Protein AF-A0A941VSZ4-F1 (afdb_monomer_lite)

Foldseek 3Di:
DDKDKQAFQQQPSQLVLCVVVPDDDPRSNVVSNPFAGIKIKFFQQDPVLVVLCVVVQVVLPWDWDDDDRIIIIGDDLVSLCCQLPDPPGDPSCVVVSVNSVLQRAPDAAQWAFWLVGTHGLPLAAEEDDPDDDPPHHYDDPRRADEDEDAQVRLLVSLLVCVVNRGAYEYEDLDQVVCVVRVVSNVVSSVVSPDDLSSYEYESNPPPDPPHDQLLVVSSSNHQYEYEDADLVVLLSNVVSPHRYYYYPCVVSNRVSRVVSVVVPD

Sequence (265 aa):
MIVTPLPGRATGAVRRALQSHGLEGTSAGISAAALEPWAYHVTEVPADVVEALLRVAPKFGLDLLTGDGWAILSGTRSRLSAMARSWSLPTELAELVVRIGDGLPADPPEFWRVRSGPVSLSAGPVLITGIPVRGARRLASEDFQECSGPADVVGEAAGQAHRRGDGLLVAFPDARSALEQLGSCLTAANLAGLDPEQIAVDPGWGRHDGDPDPGRFRAFGRPTVCTVEDPVLAAIAWDRGVRIFRTTNPEAMLRTLTTADSFGA

pLDDT: mean 84.2, std 10.41, range [44.56, 97.25]

Radius of gyration: 20.22 Å; chains: 1; bounding box: 45×49×51 Å

Structure (mmCIF, N/CA/C/O backbone):
data_AF-A0A941VSZ4-F1
#
_entry.id   AF-A0A941VSZ4-F1
#
loop_
_atom_site.group_PDB
_atom_site.id
_atom_site.type_symbol
_atom_site.label_atom_id
_atom_site.label_alt_id
_atom_site.label_comp_id
_atom_site.label_asym_id
_atom_site.label_entity_id
_atom_site.label_seq_id
_atom_site.pdbx_PDB_ins_code
_atom_site.Cartn_x
_atom_site.Cartn_y
_atom_site.Cartn_z
_atom_site.occupancy
_atom_site.B_iso_or_equiv
_atom_site.auth_seq_id
_atom_site.auth_comp_id
_atom_site.auth_asym_id
_atom_site.auth_atom_id
_atom_site.pdbx_PDB_model_num
ATOM 1 N N . MET A 1 1 ? -19.782 2.873 14.897 1.00 89.25 1 MET A N 1
ATOM 2 C CA . MET A 1 1 ? -18.318 3.083 14.941 1.00 89.25 1 MET A CA 1
ATOM 3 C C . MET A 1 1 ? -17.719 2.784 13.581 1.00 89.25 1 MET A C 1
ATOM 5 O O . MET A 1 1 ? -17.982 1.727 13.019 1.00 89.25 1 MET A O 1
ATOM 9 N N . ILE A 1 2 ? -16.928 3.705 13.041 1.00 84.94 2 ILE A N 1
ATOM 10 C CA . ILE A 1 2 ? -16.270 3.582 11.733 1.00 84.94 2 ILE A CA 1
ATOM 11 C C . ILE A 1 2 ? -14.779 3.820 11.954 1.00 84.94 2 ILE A C 1
ATOM 13 O O . ILE A 1 2 ? -14.418 4.809 12.579 1.00 84.94 2 ILE A O 1
ATOM 17 N N . VAL A 1 3 ? -13.921 2.921 11.464 1.00 85.19 3 VAL A N 1
ATOM 18 C CA . VAL A 1 3 ? -12.457 3.030 11.572 1.00 85.19 3 VAL A CA 1
ATOM 19 C C . VAL A 1 3 ? -11.903 3.339 10.191 1.00 85.19 3 VAL A C 1
ATOM 21 O O . VAL A 1 3 ? -12.068 2.551 9.264 1.00 85.19 3 VAL A O 1
ATOM 24 N N . THR A 1 4 ? -11.243 4.483 10.064 1.00 80.06 4 THR A N 1
ATOM 25 C CA . THR A 1 4 ? -10.628 4.940 8.820 1.00 80.06 4 THR A CA 1
ATOM 26 C C . THR A 1 4 ? -9.114 5.014 9.015 1.00 80.06 4 THR A C 1
ATOM 28 O O . THR A 1 4 ? -8.652 5.824 9.826 1.00 80.06 4 THR A O 1
ATOM 31 N N . PRO A 1 5 ? -8.311 4.197 8.310 1.00 78.06 5 PRO A N 1
ATOM 32 C CA . PRO A 1 5 ? -6.862 4.350 8.337 1.00 78.06 5 PRO A CA 1
ATOM 33 C C . PRO A 1 5 ? -6.475 5.717 7.763 1.00 78.06 5 PRO A C 1
ATOM 35 O O . PRO A 1 5 ? -7.037 6.169 6.765 1.00 78.06 5 PRO A O 1
ATOM 38 N N . LEU A 1 6 ? -5.496 6.376 8.379 1.00 74.06 6 LEU A N 1
ATOM 39 C CA . LEU A 1 6 ? -4.924 7.636 7.910 1.00 74.06 6 LEU A CA 1
ATOM 40 C C . LEU A 1 6 ? -3.569 7.338 7.236 1.00 74.06 6 LEU A C 1
ATOM 42 O O . LEU A 1 6 ? -2.552 7.253 7.924 1.00 74.06 6 LEU A O 1
ATOM 46 N N . PRO A 1 7 ? -3.528 7.118 5.906 1.00 53.97 7 PRO A N 1
ATOM 47 C CA . PRO A 1 7 ? -2.326 6.636 5.227 1.00 53.97 7 PRO A CA 1
ATOM 48 C C . PRO A 1 7 ? -1.257 7.721 5.031 1.00 53.97 7 PRO A C 1
ATOM 50 O O . PRO A 1 7 ? -1.577 8.796 4.519 1.00 53.97 7 PRO A O 1
ATOM 53 N N . GLY A 1 8 ? 0.008 7.357 5.300 1.00 51.12 8 GLY A N 1
ATOM 54 C CA . GLY A 1 8 ? 1.231 8.073 4.895 1.00 51.12 8 GLY A CA 1
ATOM 55 C C . GLY A 1 8 ? 1.511 9.351 5.698 1.00 51.12 8 GLY A C 1
ATOM 56 O O . GLY A 1 8 ? 0.600 10.147 5.890 1.00 51.12 8 GLY A O 1
ATOM 57 N N . ARG A 1 9 ? 2.766 9.526 6.170 1.00 49.81 9 ARG A N 1
ATOM 58 C CA . ARG A 1 9 ? 3.273 10.607 7.063 1.00 49.81 9 ARG A CA 1
ATOM 59 C C . ARG A 1 9 ? 2.156 11.432 7.729 1.00 49.81 9 ARG A C 1
ATOM 61 O O . ARG A 1 9 ? 1.664 12.408 7.158 1.00 49.81 9 ARG A O 1
ATOM 68 N N . ALA A 1 10 ? 1.820 11.012 8.951 1.00 52.53 10 ALA A N 1
ATOM 69 C CA . ALA A 1 10 ? 0.716 11.425 9.817 1.00 52.53 10 ALA A CA 1
ATOM 70 C C . ALA A 1 10 ? 0.243 12.886 9.703 1.00 52.53 10 ALA A C 1
ATOM 72 O O . ALA A 1 10 ? -0.957 13.143 9.762 1.00 52.53 10 ALA A O 1
ATOM 73 N N . THR A 1 11 ? 1.124 13.853 9.457 1.00 60.66 11 THR A N 1
ATOM 74 C CA . THR A 1 11 ? 0.807 15.280 9.572 1.00 60.66 11 THR A CA 1
ATOM 75 C C . THR A 1 11 ? -0.355 15.749 8.686 1.00 60.66 11 THR A C 1
ATOM 77 O O . THR A 1 11 ? -1.195 16.522 9.135 1.00 60.66 11 THR A O 1
ATOM 80 N N . GLY A 1 12 ? -0.461 15.296 7.431 1.00 65.62 12 GLY A N 1
ATOM 81 C CA . GLY A 1 12 ? -1.479 15.810 6.497 1.00 65.62 12 GLY A CA 1
ATOM 82 C C . GLY A 1 12 ? -2.873 15.193 6.667 1.00 65.62 12 GLY A C 1
ATOM 83 O O . GLY A 1 12 ? -3.888 15.889 6.572 1.00 65.62 12 GLY A O 1
ATOM 84 N N . ALA A 1 13 ? -2.934 13.879 6.887 1.00 70.56 13 ALA A N 1
ATOM 85 C CA . ALA A 1 13 ? -4.188 13.146 7.063 1.00 70.56 13 ALA A CA 1
ATOM 86 C C . ALA A 1 13 ? -4.769 13.361 8.468 1.00 70.56 13 ALA A C 1
ATOM 88 O O . ALA A 1 13 ? -5.954 13.666 8.589 1.00 70.56 13 ALA A O 1
ATOM 89 N N . VAL A 1 14 ? -3.924 13.323 9.504 1.00 76.81 14 VAL A N 1
ATOM 90 C CA . VAL A 1 14 ? -4.330 13.617 10.884 1.00 76.81 14 VAL A CA 1
ATOM 91 C C . VAL A 1 14 ? -4.790 15.064 11.017 1.00 76.81 14 VAL A C 1
ATOM 93 O O . VAL A 1 14 ? -5.840 15.301 11.601 1.00 76.81 14 VAL A O 1
ATOM 96 N N . ARG A 1 15 ? -4.089 16.038 10.416 1.00 80.12 15 ARG A N 1
ATOM 97 C CA . ARG A 1 15 ? -4.535 17.442 10.448 1.00 80.12 15 ARG A CA 1
ATOM 98 C C . ARG A 1 15 ? -5.933 17.610 9.857 1.00 80.12 15 ARG A C 1
ATOM 100 O O . ARG A 1 15 ? -6.739 18.321 10.440 1.00 80.12 15 ARG A O 1
ATOM 107 N N . ARG A 1 16 ? -6.237 16.954 8.731 1.00 80.19 16 ARG A N 1
ATOM 108 C CA . ARG A 1 16 ? -7.581 17.001 8.127 1.00 80.19 16 ARG A CA 1
ATOM 109 C C . ARG A 1 16 ? -8.638 16.346 9.015 1.00 80.19 16 ARG A C 1
ATOM 111 O O . ARG A 1 16 ? -9.729 16.890 9.136 1.00 80.19 16 ARG A O 1
ATOM 118 N N . ALA A 1 17 ? -8.306 15.226 9.658 1.00 81.12 17 ALA A N 1
ATOM 119 C CA . ALA A 1 17 ? -9.196 14.589 10.626 1.00 81.12 17 ALA A CA 1
ATOM 120 C C . ALA A 1 17 ? -9.468 15.518 11.823 1.00 81.12 17 ALA A C 1
ATOM 122 O O . ALA A 1 17 ? -10.622 15.755 12.162 1.00 81.12 17 ALA A O 1
ATOM 123 N N . LEU A 1 18 ? -8.435 16.138 12.397 1.00 84.12 18 LEU A N 1
ATOM 124 C CA . LEU A 1 18 ? -8.575 17.115 13.483 1.00 84.12 18 LEU A CA 1
ATOM 125 C C . LEU A 1 18 ? -9.422 18.330 13.062 1.00 84.12 18 LEU A C 1
ATOM 127 O O . LEU A 1 18 ? -10.313 18.746 13.798 1.00 84.12 18 LEU A O 1
ATOM 131 N N . GLN A 1 19 ? -9.203 18.852 11.852 1.00 85.31 19 GLN A N 1
ATOM 132 C CA . GLN A 1 19 ? -9.997 19.947 11.285 1.00 85.31 19 GLN A CA 1
ATOM 133 C C . GLN A 1 19 ? -11.471 19.572 11.102 1.00 85.31 19 GLN A C 1
ATOM 135 O O . GLN A 1 19 ? -12.337 20.411 11.330 1.00 85.31 19 GLN A O 1
ATOM 140 N N . SER A 1 20 ? -11.773 18.316 10.749 1.00 84.50 20 SER A N 1
ATOM 141 C CA . SER A 1 20 ? -13.162 17.843 10.651 1.00 84.50 20 SER A CA 1
ATOM 142 C C . SER A 1 20 ? -13.905 17.838 11.994 1.00 84.50 20 SER A C 1
ATOM 144 O O . SER A 1 20 ? -15.131 17.848 11.997 1.00 84.50 20 SER A O 1
ATOM 146 N N . HIS A 1 21 ? -13.170 17.906 13.112 1.00 86.94 21 HIS A N 1
ATOM 147 C CA . HIS A 1 21 ? -13.703 18.016 14.477 1.00 86.94 21 HIS A CA 1
ATOM 148 C C . HIS A 1 21 ? -13.501 19.403 15.099 1.00 86.94 21 HIS A C 1
ATOM 150 O O . HIS A 1 21 ? -13.566 19.554 16.316 1.00 86.94 21 HIS A O 1
ATOM 156 N N . GLY A 1 22 ? -13.236 20.426 14.280 1.00 82.50 22 GLY A N 1
ATOM 157 C CA . GLY A 1 22 ? -13.164 21.820 14.730 1.00 82.50 22 GLY A CA 1
ATOM 158 C C . GLY A 1 22 ? -11.828 22.254 15.344 1.00 82.50 22 GLY A C 1
ATOM 159 O O . GLY A 1 22 ? -11.742 23.367 15.859 1.00 82.50 22 GLY A O 1
ATOM 160 N N . LEU A 1 23 ? -10.764 21.439 15.278 1.00 79.50 23 LEU A N 1
ATOM 161 C CA . LEU A 1 23 ? -9.414 21.915 15.607 1.00 79.50 23 LEU A CA 1
ATOM 162 C C . LEU A 1 23 ? -8.831 22.716 14.435 1.00 79.50 23 LEU A C 1
ATOM 164 O O . LEU A 1 23 ? -8.500 22.165 13.384 1.00 79.50 23 LEU A O 1
ATOM 168 N N . GLU A 1 24 ? -8.660 24.022 14.627 1.00 82.62 24 GLU A N 1
ATOM 169 C CA . GLU A 1 24 ? -8.227 24.930 13.564 1.00 82.62 24 GLU A CA 1
ATOM 170 C C . GLU A 1 24 ? -6.707 25.178 13.512 1.00 82.62 24 GLU A C 1
ATOM 172 O O . GLU A 1 24 ? -5.972 25.079 14.500 1.00 82.62 24 GLU A O 1
ATOM 177 N N . GLY A 1 25 ? -6.243 25.548 12.311 1.00 68.94 25 GLY A N 1
ATOM 178 C CA . GLY A 1 25 ? -4.961 26.217 12.073 1.00 68.94 25 GLY A CA 1
ATOM 179 C C . GLY A 1 25 ? -3.717 25.509 12.625 1.00 68.94 25 GLY A C 1
ATOM 180 O O . GLY A 1 25 ? -3.450 24.339 12.336 1.00 68.94 25 GLY A O 1
ATOM 181 N N . THR A 1 26 ? -2.914 26.266 13.375 1.00 71.88 26 THR A N 1
ATOM 182 C CA . THR A 1 26 ? -1.601 25.859 13.897 1.00 71.88 26 THR A CA 1
ATOM 183 C C . THR A 1 26 ? -1.697 24.707 14.897 1.00 71.88 26 THR A C 1
ATOM 185 O O . THR A 1 26 ? -0.838 23.829 14.883 1.00 71.88 26 THR A O 1
ATOM 188 N N . SER A 1 27 ? -2.756 24.651 15.712 1.00 72.50 27 SER A N 1
ATOM 189 C CA . SER A 1 27 ? -2.934 23.597 16.722 1.00 72.50 27 SER A CA 1
ATOM 190 C C . SER A 1 27 ? -3.108 22.222 16.082 1.00 72.50 27 SER A C 1
ATOM 192 O O . SER A 1 27 ? -2.415 21.282 16.462 1.00 72.50 27 SER A O 1
ATOM 194 N N . ALA A 1 28 ? -3.936 22.110 15.037 1.00 73.44 28 ALA A N 1
ATOM 195 C CA . ALA A 1 28 ? -4.076 20.861 14.286 1.00 73.44 28 ALA A CA 1
ATOM 196 C C . ALA A 1 28 ? -2.760 20.445 13.604 1.00 73.44 28 ALA A C 1
ATOM 198 O O . ALA A 1 28 ? -2.459 19.257 13.506 1.00 73.44 28 ALA A O 1
ATOM 199 N N . GLY A 1 29 ? -1.960 21.417 13.150 1.00 64.75 29 GLY A N 1
ATOM 200 C CA . GLY A 1 29 ? -0.635 21.170 12.577 1.00 64.75 29 GLY A CA 1
ATOM 201 C C . GLY A 1 29 ? 0.370 20.624 13.595 1.00 64.75 29 GLY A C 1
ATOM 202 O O . GLY A 1 29 ? 1.032 19.629 13.311 1.00 64.75 29 GLY A O 1
ATOM 203 N N . ILE A 1 30 ? 0.451 21.235 14.781 1.00 71.00 30 ILE A N 1
ATOM 204 C CA . ILE A 1 30 ? 1.353 20.810 15.863 1.00 71.00 30 ILE A CA 1
ATOM 205 C C . ILE A 1 30 ? 0.964 19.419 16.371 1.00 71.00 30 ILE A C 1
ATOM 207 O O . ILE A 1 30 ? 1.817 18.538 16.449 1.00 71.00 30 ILE A O 1
ATOM 211 N N . SER A 1 31 ? -0.323 19.190 16.649 1.00 73.75 31 SER A N 1
ATOM 212 C CA . SER A 1 31 ? -0.810 17.886 17.111 1.00 73.75 31 SER A CA 1
ATOM 213 C C . SER A 1 31 ? -0.558 16.785 16.083 1.00 73.75 31 SER A C 1
ATOM 215 O O . SER A 1 31 ? -0.134 15.697 16.447 1.00 73.75 31 SER A O 1
ATOM 217 N N . ALA A 1 32 ? -0.751 17.063 14.792 1.00 70.00 32 ALA A N 1
ATOM 218 C CA . ALA A 1 32 ? -0.500 16.084 13.740 1.00 70.00 32 ALA A CA 1
ATOM 219 C C . ALA A 1 32 ? 0.997 15.806 13.502 1.00 70.00 32 ALA A C 1
ATOM 221 O O . ALA A 1 32 ? 1.345 14.735 13.011 1.00 70.00 32 ALA A O 1
ATOM 222 N N . ALA A 1 33 ? 1.882 16.756 13.819 1.00 67.31 33 ALA A N 1
ATOM 223 C CA . ALA A 1 33 ? 3.331 16.580 13.707 1.00 67.31 33 ALA A CA 1
ATOM 224 C C . ALA A 1 33 ? 3.924 15.746 14.855 1.00 67.31 33 ALA A C 1
ATOM 226 O O . ALA A 1 33 ? 4.975 15.141 14.677 1.00 67.31 33 ALA A O 1
ATOM 227 N N . ALA A 1 34 ? 3.252 15.713 16.008 1.00 65.88 34 ALA A N 1
ATOM 228 C CA . ALA A 1 34 ? 3.683 14.959 17.184 1.00 65.88 34 ALA A CA 1
ATOM 229 C C . ALA A 1 34 ? 3.299 13.469 17.143 1.00 65.88 34 ALA A C 1
ATOM 231 O O . ALA A 1 34 ? 3.756 12.711 17.991 1.00 65.88 34 ALA A O 1
ATOM 232 N N . LEU A 1 35 ? 2.452 13.058 16.194 1.00 69.25 35 LEU A N 1
ATOM 233 C CA . LEU A 1 35 ? 1.921 11.700 16.125 1.00 69.25 35 LEU A CA 1
ATOM 234 C C . LEU A 1 35 ? 2.771 10.787 15.237 1.00 69.25 35 LEU A C 1
ATOM 236 O O . LEU A 1 35 ? 3.257 11.184 14.177 1.00 69.25 35 LEU A O 1
ATOM 240 N N . GLU A 1 36 ? 2.883 9.533 15.673 1.00 65.69 36 GLU A N 1
ATOM 241 C CA . GLU A 1 36 ? 3.575 8.448 14.969 1.00 65.69 36 GLU A CA 1
ATOM 242 C C . GLU A 1 36 ? 3.001 8.175 13.552 1.00 65.69 36 GLU A C 1
ATOM 244 O O . GLU A 1 36 ? 1.871 8.565 13.250 1.00 65.69 36 GLU A O 1
ATOM 249 N N . PRO A 1 37 ? 3.744 7.492 12.650 1.00 67.31 37 PRO A N 1
ATOM 250 C CA . PRO A 1 37 ? 3.426 7.398 11.218 1.00 67.31 37 PRO A CA 1
ATOM 251 C C . PRO A 1 37 ? 2.089 6.742 10.861 1.00 67.31 37 PRO A C 1
ATOM 253 O O . PRO A 1 37 ? 1.601 6.956 9.748 1.00 67.31 37 PRO A O 1
ATOM 256 N N . TRP A 1 38 ? 1.529 5.927 11.758 1.00 75.81 38 TRP A N 1
ATOM 257 C CA . TRP A 1 38 ? 0.270 5.222 11.544 1.00 75.81 38 TRP A CA 1
ATOM 258 C C . TRP A 1 38 ? -0.776 5.716 12.517 1.00 75.81 38 TRP A C 1
ATOM 260 O O . TRP A 1 38 ? -0.606 5.579 13.724 1.00 75.81 38 TRP A O 1
ATOM 270 N N . ALA A 1 39 ? -1.884 6.209 11.975 1.00 84.31 39 ALA A N 1
ATOM 271 C CA . ALA A 1 39 ? -3.016 6.645 12.765 1.00 84.31 39 ALA A CA 1
ATOM 272 C C . ALA A 1 39 ? -4.329 6.107 12.191 1.00 84.31 39 ALA A C 1
ATOM 274 O O . ALA A 1 39 ? -4.472 5.923 10.981 1.00 84.31 39 ALA A O 1
ATOM 275 N N . TYR A 1 40 ? -5.300 5.895 13.070 1.00 87.00 40 TYR A N 1
ATOM 276 C CA . TYR A 1 40 ? -6.676 5.573 12.722 1.00 87.00 40 TYR A CA 1
ATOM 277 C C . TYR A 1 40 ? -7.578 6.668 13.232 1.00 87.00 40 TYR A C 1
ATOM 279 O O . TYR A 1 40 ? -7.538 7.001 14.415 1.00 87.00 40 TYR A O 1
ATOM 287 N N . HIS A 1 41 ? -8.414 7.193 12.347 1.00 90.19 41 HIS A N 1
ATOM 288 C CA . HIS A 1 41 ? -9.527 8.033 12.738 1.00 90.19 41 HIS A CA 1
ATOM 289 C C . HIS A 1 41 ? -10.750 7.153 12.960 1.00 90.19 41 HIS A C 1
ATOM 291 O O . HIS A 1 41 ? -11.186 6.436 12.061 1.00 90.19 41 HIS A O 1
ATOM 297 N N . VAL A 1 42 ? -11.283 7.200 14.171 1.00 92.31 42 VAL A N 1
ATOM 298 C CA . VAL A 1 42 ? -12.470 6.468 14.577 1.00 92.31 42 VAL A CA 1
ATOM 299 C C . VAL A 1 42 ? -13.591 7.471 14.819 1.00 92.31 42 VAL A C 1
ATOM 301 O O . VAL A 1 42 ? -13.419 8.411 15.593 1.00 92.31 42 VAL A O 1
ATOM 304 N N . THR A 1 43 ? -14.732 7.289 14.161 1.00 91.25 43 THR A N 1
ATOM 305 C CA . THR A 1 43 ? -15.941 8.104 14.363 1.00 91.25 43 THR A CA 1
ATOM 306 C C . THR A 1 43 ? -17.070 7.270 14.940 1.00 91.25 43 THR A C 1
ATOM 308 O O . THR A 1 43 ? -17.065 6.039 14.840 1.00 91.25 43 THR A O 1
ATOM 311 N N . GLU A 1 44 ? -18.052 7.960 15.525 1.00 92.69 44 GLU A N 1
ATOM 312 C CA . GLU A 1 44 ? -19.159 7.354 16.269 1.00 92.69 44 GLU A CA 1
ATOM 313 C C . GLU A 1 44 ? -18.633 6.452 17.392 1.00 92.69 44 GLU A C 1
ATOM 315 O O . GLU A 1 44 ? -19.057 5.302 17.530 1.00 92.69 44 GLU A O 1
ATOM 320 N N . VAL A 1 45 ? -17.629 6.950 18.121 1.00 93.44 45 VAL A N 1
ATOM 321 C CA . VAL A 1 45 ? -17.000 6.234 19.233 1.00 93.44 45 VAL A CA 1
ATOM 322 C C . VAL A 1 45 ? -17.876 6.396 20.476 1.00 93.44 45 VAL A C 1
ATOM 324 O O . VAL A 1 45 ? -18.069 7.527 20.926 1.00 93.44 45 VAL A O 1
ATOM 327 N N . PRO A 1 46 ? -18.409 5.302 21.041 1.00 94.50 46 PRO A N 1
ATOM 328 C CA . PRO A 1 46 ? -19.137 5.347 22.305 1.00 94.50 46 PRO A CA 1
ATOM 329 C C . PRO A 1 46 ? -18.248 5.822 23.470 1.00 94.50 46 PRO A C 1
ATOM 331 O O . PRO A 1 46 ? -17.033 5.617 23.461 1.00 94.50 46 PRO A O 1
ATOM 334 N N . ALA A 1 47 ? -18.839 6.456 24.486 1.00 94.06 47 ALA A N 1
ATOM 335 C CA . ALA A 1 47 ? -18.084 7.038 25.603 1.00 94.06 47 ALA A CA 1
ATOM 336 C C . ALA A 1 47 ? -17.294 5.990 26.411 1.00 94.06 47 ALA A C 1
ATOM 338 O O . ALA A 1 47 ? -16.146 6.225 26.778 1.00 94.06 47 ALA A O 1
ATOM 339 N N . ASP A 1 48 ? -17.868 4.806 26.616 1.00 95.06 48 ASP A N 1
ATOM 340 C CA . ASP A 1 48 ? -17.225 3.660 27.267 1.00 95.06 48 ASP A CA 1
ATOM 341 C C . ASP A 1 48 ? -16.004 3.148 26.483 1.00 95.06 48 ASP A C 1
ATOM 343 O O . ASP A 1 48 ? -14.982 2.796 27.079 1.00 95.06 48 ASP A O 1
ATOM 347 N N . VAL A 1 49 ? -16.052 3.190 25.147 1.00 95.50 49 VAL A N 1
ATOM 348 C CA . VAL A 1 49 ? -14.904 2.874 24.281 1.00 95.50 49 VAL A CA 1
ATOM 349 C C . VAL A 1 49 ? -13.797 3.920 24.431 1.00 95.50 49 VAL A C 1
ATOM 351 O O . VAL A 1 49 ? -12.626 3.550 24.544 1.00 95.50 49 VAL A O 1
ATOM 354 N N . VAL A 1 50 ? -14.136 5.215 24.486 1.00 95.38 50 VAL A N 1
ATOM 355 C CA . VAL A 1 50 ? -13.156 6.293 24.739 1.00 95.38 50 VAL A CA 1
ATOM 356 C C . VAL A 1 50 ? -12.494 6.119 26.108 1.00 95.38 50 VAL A C 1
ATOM 358 O O . VAL A 1 50 ? -11.267 6.164 26.218 1.00 95.38 50 VAL A O 1
ATOM 361 N N . GLU A 1 51 ? -13.276 5.862 27.155 1.00 95.12 51 GLU A N 1
ATOM 362 C CA . GLU A 1 51 ? -12.761 5.627 28.509 1.00 95.12 51 GLU A CA 1
ATOM 363 C C . GLU A 1 51 ? -11.872 4.379 28.591 1.00 95.12 51 GLU A C 1
ATOM 365 O O . GLU A 1 51 ? -10.843 4.364 29.279 1.00 95.12 51 GLU A O 1
ATOM 370 N N . ALA A 1 52 ? -12.236 3.310 27.883 1.00 95.50 52 ALA A N 1
ATOM 371 C CA . ALA A 1 52 ? -11.399 2.125 27.770 1.00 95.50 52 ALA A CA 1
ATOM 372 C C . ALA A 1 52 ? -10.090 2.429 27.019 1.00 95.50 52 ALA A C 1
ATOM 374 O O . ALA A 1 52 ? -9.020 2.025 27.486 1.00 95.50 52 ALA A O 1
ATOM 375 N N . LEU A 1 53 ? -10.136 3.201 25.928 1.00 95.00 53 LEU A N 1
ATOM 376 C CA . LEU A 1 53 ? -8.950 3.623 25.177 1.00 95.00 53 LEU A CA 1
ATOM 377 C C . LEU A 1 53 ? -8.002 4.477 26.021 1.00 95.00 53 LEU A C 1
ATOM 379 O O . LEU A 1 53 ? -6.802 4.208 26.020 1.00 95.00 53 LEU A O 1
ATOM 383 N N . LEU A 1 54 ? -8.518 5.436 26.795 1.00 94.69 54 LEU A N 1
ATOM 384 C CA . LEU A 1 54 ? -7.713 6.269 27.700 1.00 94.69 54 LEU A CA 1
ATOM 385 C C . LEU A 1 54 ? -6.914 5.427 28.710 1.00 94.69 54 LEU A C 1
ATOM 387 O O . LEU A 1 54 ? -5.784 5.770 29.054 1.00 94.69 54 LEU A O 1
ATOM 391 N N . ARG A 1 55 ? -7.468 4.292 29.158 1.00 94.31 55 ARG A N 1
ATOM 392 C CA . ARG A 1 55 ? -6.795 3.360 30.082 1.00 94.31 55 ARG A CA 1
ATOM 393 C C . ARG A 1 55 ? -5.813 2.410 29.391 1.00 94.31 55 ARG A C 1
ATOM 395 O O . ARG A 1 55 ? -4.889 1.916 30.041 1.00 94.31 55 ARG A O 1
ATOM 402 N N . VAL A 1 56 ? -6.041 2.088 28.119 1.00 94.31 56 VAL A N 1
ATOM 403 C CA . VAL A 1 56 ? -5.321 1.031 27.391 1.00 94.31 56 VAL A CA 1
ATOM 404 C C . VAL A 1 56 ? -4.212 1.584 26.502 1.00 94.31 56 VAL A C 1
ATOM 406 O O . VAL A 1 56 ? -3.112 1.034 26.531 1.00 94.31 56 VAL A O 1
ATOM 409 N N . ALA A 1 57 ? -4.457 2.658 25.750 1.00 92.88 57 ALA A N 1
ATOM 410 C CA . ALA A 1 57 ? -3.517 3.198 24.767 1.00 92.88 57 ALA A CA 1
ATOM 411 C C . ALA A 1 57 ? -2.105 3.454 25.344 1.00 92.88 57 ALA A C 1
ATOM 413 O O . ALA A 1 57 ? -1.136 2.964 24.750 1.00 92.88 57 ALA A O 1
ATOM 414 N N . PRO A 1 58 ? -1.945 4.051 26.548 1.00 93.00 58 PRO A N 1
ATOM 415 C CA . PRO A 1 58 ? -0.621 4.249 27.141 1.00 93.00 58 PRO A CA 1
ATOM 416 C C . PRO A 1 58 ? 0.140 2.944 27.415 1.00 93.00 58 PRO A C 1
ATOM 418 O O . PRO A 1 58 ? 1.363 2.912 27.306 1.00 93.00 58 PRO A O 1
ATOM 421 N N . LYS A 1 59 ? -0.561 1.840 27.721 1.00 92.56 59 LYS A N 1
ATOM 422 C CA . LYS A 1 59 ? 0.063 0.530 27.998 1.00 92.56 59 LYS A CA 1
ATOM 423 C C . LYS A 1 59 ? 0.739 -0.068 26.766 1.00 92.56 59 LYS A C 1
ATOM 425 O O . LYS A 1 59 ? 1.675 -0.848 26.902 1.00 92.56 59 LYS A O 1
ATOM 430 N N . PHE A 1 60 ? 0.265 0.305 25.581 1.00 89.75 60 PHE A N 1
ATOM 431 C CA . PHE A 1 60 ? 0.836 -0.102 24.300 1.00 89.75 60 PHE A CA 1
ATOM 432 C C . PHE A 1 60 ? 1.771 0.964 23.710 1.00 89.75 60 PHE A C 1
ATOM 434 O O . PHE A 1 60 ? 2.312 0.753 22.627 1.00 89.75 60 PHE A O 1
ATOM 441 N N . GLY A 1 61 ? 1.982 2.094 24.399 1.00 90.31 61 GLY A N 1
ATOM 442 C CA . GLY A 1 61 ? 2.750 3.227 23.875 1.00 90.31 61 GLY A CA 1
ATOM 443 C C . GLY A 1 61 ? 2.095 3.867 22.647 1.00 90.31 61 GLY A C 1
ATOM 444 O O . GLY A 1 61 ? 2.800 4.241 21.706 1.00 90.31 61 GLY A O 1
ATOM 445 N N . LEU A 1 62 ? 0.760 3.892 22.626 1.00 91.62 62 LEU A N 1
ATOM 446 C CA . LEU A 1 62 ? -0.045 4.527 21.588 1.00 91.62 62 LEU A CA 1
ATOM 447 C C . LEU A 1 62 ? -0.439 5.934 22.028 1.00 91.62 62 LEU A C 1
ATOM 449 O O . LEU A 1 62 ? -0.802 6.149 23.187 1.00 91.62 62 LEU A O 1
ATOM 453 N N . ASP A 1 63 ? -0.431 6.857 21.078 1.00 91.62 63 ASP A N 1
ATOM 454 C CA . ASP A 1 63 ? -0.969 8.194 21.262 1.00 91.62 63 ASP A CA 1
ATOM 455 C C . ASP A 1 63 ? -2.474 8.177 20.995 1.00 91.62 63 ASP A C 1
ATOM 457 O O . ASP A 1 63 ? -2.951 7.541 20.051 1.00 91.62 63 ASP A O 1
ATOM 461 N N . LEU A 1 64 ? -3.228 8.905 21.812 1.00 93.19 64 LEU A N 1
ATOM 462 C CA . LEU A 1 64 ? -4.675 9.023 21.685 1.00 93.19 64 LEU A CA 1
ATOM 463 C C . LEU A 1 64 ? -5.072 10.497 21.727 1.00 93.19 64 LEU A C 1
ATOM 465 O O . LEU A 1 64 ? -4.856 11.176 22.729 1.00 93.19 64 LEU A O 1
ATOM 469 N N . LEU A 1 65 ? -5.694 10.970 20.652 1.00 91.81 65 LEU A N 1
ATOM 470 C CA . LEU A 1 65 ? -6.471 12.207 20.641 1.00 91.81 65 LEU A CA 1
ATOM 471 C C . LEU A 1 65 ? -7.946 11.827 20.579 1.00 91.81 65 LEU A C 1
ATOM 473 O O . LEU A 1 65 ? -8.303 10.871 19.904 1.00 91.81 65 LEU A O 1
ATOM 477 N N . THR A 1 66 ? -8.815 12.538 21.280 1.00 93.94 66 THR A N 1
ATOM 478 C CA . THR A 1 66 ? -10.232 12.168 21.348 1.00 93.94 66 THR A CA 1
ATOM 479 C C . THR A 1 66 ? -11.095 13.392 21.597 1.00 93.94 66 THR A C 1
ATOM 481 O O . THR A 1 66 ? -10.618 14.397 22.126 1.00 93.94 66 THR A O 1
ATOM 484 N N . GLY A 1 67 ? -12.366 13.291 21.229 1.00 90.75 67 GLY A N 1
ATOM 485 C CA . GLY A 1 67 ? -13.411 14.2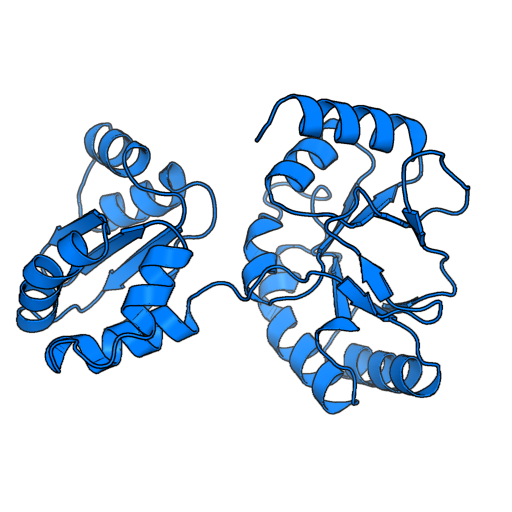50 21.561 1.00 90.75 67 GLY A CA 1
ATOM 486 C C . GLY A 1 67 ? -14.781 13.582 21.500 1.00 90.75 67 GLY A C 1
ATOM 487 O O . GLY A 1 67 ? -14.877 12.352 21.496 1.00 90.75 67 GLY A O 1
ATOM 488 N N . ASP A 1 68 ? -15.840 14.384 21.448 1.00 90.75 68 ASP A N 1
ATOM 489 C CA . ASP A 1 68 ? -17.212 13.875 21.469 1.00 90.75 68 ASP A CA 1
ATOM 490 C C . ASP A 1 68 ? -17.502 13.011 20.234 1.00 90.75 68 ASP A C 1
ATOM 492 O O . ASP A 1 68 ? -17.616 13.499 19.110 1.00 90.75 68 ASP A O 1
ATOM 496 N N . GLY A 1 69 ? -17.606 11.697 20.448 1.00 91.62 69 GLY A N 1
ATOM 497 C CA . GLY A 1 69 ? -17.931 10.731 19.401 1.00 91.62 69 GLY A CA 1
ATOM 498 C C . GLY A 1 69 ? -16.794 10.417 18.425 1.00 91.62 69 GLY A C 1
ATOM 499 O O . GLY A 1 69 ? -17.054 9.782 17.399 1.00 91.62 69 GLY A O 1
ATOM 500 N N . TRP A 1 70 ? -15.547 10.815 18.699 1.00 94.19 70 TRP A N 1
ATOM 501 C CA . TRP A 1 70 ? -14.409 10.501 17.830 1.00 94.19 70 TRP A CA 1
ATOM 502 C C . TRP A 1 70 ? -13.107 10.277 18.597 1.00 94.19 70 TRP A C 1
ATOM 504 O O . TRP A 1 70 ? -12.880 10.849 19.661 1.00 94.19 70 TRP A O 1
ATOM 514 N N . ALA A 1 71 ? -12.216 9.490 18.000 1.00 94.81 71 ALA A N 1
ATOM 515 C CA . ALA A 1 71 ? -10.855 9.285 18.473 1.00 94.81 71 ALA A CA 1
ATOM 516 C C . ALA A 1 71 ? -9.872 9.204 17.298 1.00 94.81 71 ALA A C 1
ATOM 518 O O . ALA A 1 71 ? -10.210 8.739 16.212 1.00 94.81 71 ALA A O 1
ATOM 519 N N . ILE A 1 72 ? -8.639 9.645 17.513 1.00 91.81 72 ILE A N 1
ATOM 520 C CA . ILE A 1 72 ? -7.486 9.363 16.667 1.00 91.81 72 ILE A CA 1
ATOM 521 C C . ILE A 1 72 ? -6.503 8.568 17.510 1.00 91.81 72 ILE A C 1
ATOM 523 O O . ILE A 1 72 ? -5.955 9.082 18.484 1.00 91.81 72 ILE A O 1
ATOM 527 N N . LEU A 1 73 ? -6.280 7.320 17.118 1.00 92.06 73 LEU A N 1
ATOM 528 C CA . LEU A 1 73 ? -5.306 6.441 17.748 1.00 92.06 73 LEU A CA 1
ATOM 529 C C . LEU A 1 73 ? -4.081 6.334 16.844 1.00 92.06 73 LEU A C 1
ATOM 531 O O . LEU A 1 73 ? -4.224 5.935 15.688 1.00 92.06 73 LEU A O 1
ATOM 535 N N . SER A 1 74 ? -2.902 6.670 17.360 1.00 88.81 74 SER A N 1
ATOM 536 C CA . SER A 1 74 ? -1.644 6.645 16.613 1.00 88.81 74 SER A CA 1
ATOM 537 C C . SER A 1 74 ? -0.581 5.793 17.296 1.00 88.81 74 SER A C 1
ATOM 539 O O . SER A 1 74 ? -0.559 5.646 18.516 1.00 88.81 74 SER A O 1
ATOM 541 N N . GLY A 1 75 ? 0.317 5.216 16.508 1.00 86.31 75 GLY A N 1
ATOM 542 C CA . GLY A 1 75 ? 1.467 4.486 17.017 1.00 86.31 75 GLY A CA 1
ATOM 543 C C . GLY A 1 75 ? 2.278 3.830 15.913 1.00 86.31 75 GLY A C 1
ATOM 544 O O . GLY A 1 75 ? 1.950 3.894 14.730 1.00 86.31 75 GLY A O 1
ATOM 545 N N . THR A 1 76 ? 3.347 3.134 16.289 1.00 80.38 76 THR A N 1
ATOM 546 C CA . THR A 1 76 ? 4.031 2.262 15.332 1.00 80.38 76 THR A CA 1
ATOM 547 C C . THR A 1 76 ? 3.142 1.066 14.982 1.00 80.38 76 THR A C 1
ATOM 549 O O . THR A 1 76 ? 2.322 0.616 15.788 1.00 80.38 76 THR A O 1
ATOM 552 N N . ARG A 1 77 ? 3.340 0.489 13.791 1.00 78.44 77 ARG A N 1
ATOM 553 C CA . ARG A 1 77 ? 2.631 -0.725 13.352 1.00 78.44 77 ARG A CA 1
ATOM 554 C C . ARG A 1 77 ? 2.713 -1.839 14.397 1.00 78.44 77 ARG A C 1
ATOM 556 O O . ARG A 1 77 ? 1.704 -2.466 14.697 1.00 78.44 77 ARG A O 1
ATOM 563 N N . SER A 1 78 ? 3.898 -2.078 14.961 1.00 78.50 78 SER A N 1
ATOM 564 C CA . SER A 1 78 ? 4.111 -3.133 15.957 1.00 78.50 78 SER A CA 1
ATOM 565 C C . SER A 1 78 ? 3.270 -2.914 17.215 1.00 78.50 78 SER A C 1
ATOM 567 O O . SER A 1 78 ? 2.711 -3.872 17.737 1.00 78.50 78 SER A O 1
ATOM 569 N N . ARG A 1 79 ? 3.121 -1.662 17.671 1.00 88.50 79 ARG A N 1
ATOM 570 C CA . ARG A 1 79 ? 2.291 -1.317 18.837 1.00 88.50 79 ARG A CA 1
ATOM 571 C C . ARG A 1 79 ? 0.799 -1.472 18.542 1.00 88.50 79 ARG A C 1
ATOM 573 O O . ARG A 1 79 ? 0.082 -2.084 19.329 1.00 88.50 79 ARG A O 1
ATOM 580 N N . LEU A 1 80 ? 0.348 -0.987 17.384 1.00 87.19 80 LEU A N 1
ATOM 581 C CA . LEU A 1 80 ? -1.042 -1.136 16.937 1.00 87.19 80 LEU A CA 1
ATOM 582 C C . LEU A 1 80 ? -1.412 -2.617 16.739 1.00 87.19 80 LEU A C 1
ATOM 584 O O . LEU A 1 80 ? -2.480 -3.048 17.161 1.00 87.19 80 LEU A O 1
ATOM 588 N N . SER A 1 81 ? -0.497 -3.415 16.181 1.00 83.75 81 SER A N 1
ATOM 589 C CA . SER A 1 81 ? -0.633 -4.870 16.025 1.00 83.75 81 SER A CA 1
ATOM 590 C C . SER A 1 81 ? -0.655 -5.605 17.366 1.00 83.75 81 SER A C 1
ATOM 592 O O . SER A 1 81 ? -1.481 -6.493 17.569 1.00 83.75 81 SER A O 1
ATOM 594 N N . ALA A 1 82 ? 0.201 -5.209 18.314 1.00 85.81 82 ALA A N 1
ATOM 595 C CA . ALA A 1 82 ? 0.198 -5.768 19.663 1.00 85.81 82 ALA A CA 1
ATOM 596 C C . ALA A 1 82 ? -1.139 -5.523 20.375 1.00 85.81 82 ALA A C 1
ATOM 598 O O . ALA A 1 82 ? -1.669 -6.437 21.003 1.00 85.81 82 ALA A O 1
ATOM 599 N N . MET A 1 83 ? -1.714 -4.325 20.231 1.00 89.88 83 MET A N 1
ATOM 600 C CA . MET A 1 83 ? -3.044 -4.032 20.763 1.00 89.88 83 MET A CA 1
ATOM 601 C C . MET A 1 83 ? -4.121 -4.863 20.053 1.00 89.88 83 MET A C 1
ATOM 603 O O . MET A 1 83 ? -4.908 -5.524 20.723 1.00 89.88 83 MET A O 1
ATOM 607 N N . ALA A 1 84 ? -4.119 -4.903 18.716 1.00 86.25 84 ALA A N 1
ATOM 608 C CA . ALA A 1 84 ? -5.114 -5.632 17.924 1.00 86.25 84 ALA A CA 1
ATOM 609 C C . ALA A 1 84 ? -5.176 -7.143 18.232 1.00 86.25 84 ALA A C 1
ATOM 611 O O . ALA A 1 84 ? -6.205 -7.781 18.032 1.00 86.25 84 ALA A O 1
ATOM 612 N N . ARG A 1 85 ? -4.076 -7.721 18.731 1.00 81.75 85 ARG A N 1
ATOM 613 C CA . ARG A 1 85 ? -3.936 -9.156 19.036 1.00 81.75 85 ARG A CA 1
ATOM 614 C C . ARG A 1 85 ? -4.048 -9.491 20.527 1.00 81.75 85 ARG A C 1
ATOM 616 O O . ARG A 1 85 ? -3.881 -10.648 20.908 1.00 81.75 85 ARG A O 1
ATOM 623 N N . SER A 1 86 ? -4.282 -8.501 21.386 1.00 77.88 86 SER A N 1
ATOM 624 C CA . SER A 1 86 ? -4.261 -8.696 22.834 1.00 77.88 86 SER A CA 1
ATOM 625 C C . SER A 1 86 ? -5.577 -9.284 23.350 1.00 77.88 86 SER A C 1
ATOM 627 O O . SER A 1 86 ? -6.608 -8.616 23.364 1.00 77.88 86 SER A O 1
ATOM 629 N N . TRP A 1 87 ? -5.529 -10.516 23.865 1.00 73.75 87 TRP A N 1
ATOM 630 C CA . TRP A 1 87 ? -6.680 -11.208 24.470 1.00 73.75 87 TRP A CA 1
ATOM 631 C C . TRP A 1 87 ? -7.091 -10.665 25.850 1.00 73.75 87 TRP A C 1
ATOM 633 O O . TRP A 1 87 ? -8.102 -11.086 26.401 1.00 73.75 87 TRP A O 1
ATOM 643 N N . SER A 1 88 ? -6.292 -9.775 26.445 1.00 81.00 88 SER A N 1
ATOM 644 C CA . SER A 1 88 ? -6.514 -9.210 27.786 1.00 81.00 88 SER A CA 1
ATOM 645 C C . SER A 1 88 ? -7.186 -7.834 27.770 1.00 81.00 88 SER A C 1
ATOM 647 O O . SER A 1 88 ? -7.208 -7.140 28.790 1.00 81.00 88 SER A O 1
ATOM 649 N N . LEU A 1 89 ? -7.689 -7.404 26.611 1.00 89.00 89 LEU A N 1
ATOM 650 C CA . LEU A 1 89 ? -8.333 -6.106 26.478 1.00 89.00 89 LEU A CA 1
ATOM 651 C C . LEU A 1 89 ? -9.737 -6.087 27.095 1.00 89.00 89 LEU A C 1
ATOM 653 O O . LEU A 1 89 ? -10.420 -7.112 27.091 1.00 89.00 89 LEU A O 1
ATOM 657 N N . PRO A 1 90 ? -10.182 -4.921 27.602 1.00 91.75 90 PRO A N 1
ATOM 658 C CA . PRO A 1 90 ? -11.568 -4.724 28.006 1.00 91.75 90 PRO A CA 1
ATOM 659 C C . PRO A 1 90 ? -12.535 -5.026 26.852 1.00 91.75 90 PRO A C 1
ATOM 661 O O . PRO A 1 90 ? -12.240 -4.718 25.694 1.00 91.75 90 PRO A O 1
ATOM 664 N N . THR A 1 91 ? -13.690 -5.613 27.169 1.00 91.81 91 THR A N 1
ATOM 665 C CA . THR A 1 91 ? -14.691 -6.056 26.183 1.00 91.81 91 THR A CA 1
ATOM 666 C C . THR A 1 91 ? -15.228 -4.900 25.338 1.00 91.81 91 THR A C 1
ATOM 668 O O . THR A 1 91 ? -15.568 -5.097 24.175 1.00 91.81 91 THR A O 1
ATOM 671 N N . GLU A 1 92 ? -15.238 -3.687 25.893 1.00 93.00 92 GLU A N 1
ATOM 672 C CA . GLU A 1 92 ? -15.619 -2.443 25.220 1.00 93.00 92 GLU A CA 1
ATOM 673 C C . GLU A 1 92 ? -14.750 -2.188 23.976 1.00 93.00 92 GLU A C 1
ATOM 675 O O . GLU A 1 92 ? -15.210 -1.624 22.989 1.00 93.00 92 GLU A O 1
ATOM 680 N N . LEU A 1 93 ? -13.493 -2.651 23.975 1.00 92.88 93 LEU A N 1
ATOM 681 C CA . LEU A 1 93 ? -12.577 -2.470 22.847 1.00 92.88 93 LEU A CA 1
ATOM 682 C C . LEU A 1 93 ? -12.670 -3.572 21.788 1.00 92.88 93 LEU A C 1
ATOM 684 O O . LEU A 1 93 ? -12.016 -3.439 20.755 1.00 92.88 93 LEU A O 1
ATOM 688 N N . ALA A 1 94 ? -13.449 -4.639 22.004 1.00 88.06 94 ALA A N 1
ATOM 689 C CA . ALA A 1 94 ? -13.432 -5.833 21.154 1.00 88.06 94 ALA A CA 1
ATOM 690 C C . ALA A 1 94 ? -13.715 -5.521 19.674 1.00 88.06 94 ALA A C 1
ATOM 692 O O . ALA A 1 94 ? -12.969 -5.945 18.792 1.00 88.06 94 ALA A O 1
ATOM 693 N N . GLU A 1 95 ? -14.751 -4.729 19.391 1.00 87.56 95 GLU A N 1
ATOM 694 C CA . GLU A 1 95 ? -15.081 -4.340 18.016 1.00 87.56 95 GLU A CA 1
ATOM 695 C C . GLU A 1 95 ? -14.006 -3.427 17.406 1.00 87.56 95 GLU A C 1
ATOM 697 O O . GLU A 1 95 ? -13.625 -3.581 16.244 1.00 87.56 95 GLU A O 1
ATOM 702 N N . LEU A 1 96 ? -13.491 -2.481 18.198 1.00 89.75 96 LEU A N 1
ATOM 703 C CA . LEU A 1 96 ? -12.471 -1.542 17.747 1.00 89.75 96 LEU A CA 1
ATOM 704 C C . LEU A 1 96 ? -11.185 -2.266 17.349 1.00 89.75 96 LEU A C 1
ATOM 706 O O . LEU A 1 96 ? -10.612 -1.957 16.307 1.00 89.75 96 LEU A O 1
ATOM 710 N N . VAL A 1 97 ? -10.726 -3.222 18.158 1.00 88.94 97 VAL A N 1
ATOM 711 C CA . VAL A 1 97 ? -9.461 -3.917 17.897 1.00 88.94 97 VAL A CA 1
ATOM 712 C C . VAL A 1 97 ? -9.524 -4.841 16.693 1.00 88.94 97 VAL A C 1
ATOM 714 O O . VAL A 1 97 ? -8.536 -4.920 15.968 1.00 88.94 97 VAL A O 1
ATOM 717 N N . VAL A 1 98 ? -10.681 -5.457 16.422 1.00 82.81 98 VAL A N 1
ATOM 718 C CA . VAL A 1 98 ? -10.911 -6.205 15.177 1.00 82.81 98 VAL A CA 1
ATOM 719 C C . VAL A 1 98 ? -10.792 -5.265 13.982 1.00 82.81 98 VAL A C 1
ATOM 721 O O . VAL A 1 98 ? -9.983 -5.504 13.095 1.00 82.81 98 VAL A O 1
ATOM 724 N N . ARG A 1 99 ? -11.501 -4.130 14.005 1.00 83.25 99 ARG A N 1
ATOM 725 C CA . ARG A 1 99 ? -11.474 -3.153 12.905 1.00 83.25 99 ARG A CA 1
ATOM 726 C C . ARG A 1 99 ? -10.101 -2.501 12.706 1.00 83.25 99 ARG A C 1
ATOM 728 O O . ARG A 1 99 ? -9.716 -2.224 11.575 1.00 83.25 99 ARG A O 1
ATOM 735 N N . ILE A 1 100 ? -9.352 -2.249 13.783 1.00 84.00 100 ILE A N 1
ATOM 736 C CA . ILE A 1 100 ? -7.951 -1.805 13.694 1.00 84.00 100 ILE A CA 1
ATOM 737 C C . ILE A 1 100 ? -7.092 -2.916 13.094 1.00 84.00 100 ILE A C 1
ATOM 739 O O . ILE A 1 100 ? -6.268 -2.627 12.236 1.00 84.00 100 ILE A O 1
ATOM 743 N N . GLY A 1 101 ? -7.286 -4.166 13.522 1.00 77.12 101 GLY A N 1
ATOM 744 C CA . GLY A 1 101 ? -6.617 -5.340 12.968 1.00 77.12 101 GLY A CA 1
ATOM 745 C C . GLY A 1 101 ? -6.824 -5.474 11.461 1.00 77.12 101 GLY A C 1
ATOM 746 O O . GLY A 1 101 ? -5.848 -5.611 10.729 1.00 77.12 101 GLY A O 1
ATOM 747 N N . ASP A 1 102 ? -8.068 -5.340 11.004 1.00 74.81 102 ASP A N 1
ATOM 748 C CA . ASP A 1 102 ? -8.442 -5.367 9.585 1.00 74.81 102 ASP A CA 1
ATOM 749 C C . ASP A 1 102 ? -7.881 -4.165 8.810 1.00 74.81 102 ASP A C 1
ATOM 751 O O . ASP A 1 102 ? -7.572 -4.260 7.624 1.00 74.81 102 ASP A O 1
ATOM 755 N N . GLY A 1 103 ? -7.745 -3.020 9.483 1.00 73.00 103 GLY A N 1
ATOM 756 C CA . GLY A 1 103 ? -7.174 -1.800 8.922 1.00 73.00 103 GLY A CA 1
ATOM 757 C C . GLY A 1 103 ? -5.644 -1.759 8.919 1.00 73.00 103 GLY A C 1
ATOM 758 O O . GLY A 1 103 ? -5.078 -0.872 8.270 1.00 73.00 103 GLY A O 1
ATOM 759 N N . LEU A 1 104 ? -4.967 -2.680 9.625 1.00 73.12 104 LEU A N 1
ATOM 760 C CA . LEU A 1 104 ? -3.508 -2.726 9.663 1.00 73.12 104 LEU A CA 1
ATOM 761 C C . LEU A 1 104 ? -2.977 -3.043 8.272 1.00 73.12 104 LEU A C 1
ATOM 763 O O . LEU A 1 104 ? -3.407 -4.021 7.659 1.00 73.12 104 LEU A O 1
ATOM 767 N N . PRO A 1 105 ? -2.009 -2.256 7.768 1.00 64.44 105 PRO A N 1
ATOM 768 C CA . PRO A 1 105 ? -1.404 -2.581 6.495 1.00 64.44 105 PRO A CA 1
ATOM 769 C C . PRO A 1 105 ? -0.805 -3.984 6.589 1.00 64.44 105 PRO A C 1
ATOM 771 O O . PRO A 1 105 ? -0.163 -4.312 7.588 1.00 64.44 105 PRO A O 1
ATOM 774 N N . ALA A 1 106 ? -0.992 -4.818 5.570 1.00 66.31 106 ALA A N 1
ATOM 775 C CA . ALA A 1 106 ? -0.360 -6.133 5.526 1.00 66.31 106 ALA A CA 1
ATOM 776 C C . ALA A 1 106 ? 1.168 -6.023 5.677 1.00 66.31 106 ALA A C 1
ATOM 778 O O . ALA A 1 106 ? 1.752 -4.955 5.453 1.00 66.31 106 ALA A O 1
ATOM 779 N N . ASP A 1 107 ? 1.819 -7.086 6.166 1.00 69.75 107 ASP A N 1
ATOM 780 C CA . ASP A 1 107 ? 3.284 -7.089 6.287 1.00 69.75 107 ASP A CA 1
ATOM 781 C C . ASP A 1 107 ? 3.895 -6.768 4.919 1.00 69.75 107 ASP A C 1
ATOM 783 O O . ASP A 1 107 ? 3.359 -7.203 3.892 1.00 69.75 107 ASP A O 1
ATOM 787 N N . PRO A 1 108 ? 4.951 -5.932 4.871 1.00 69.88 108 PRO A N 1
ATOM 788 C CA . PRO A 1 108 ? 5.605 -5.663 3.608 1.00 69.88 108 PRO A CA 1
ATOM 789 C C . PRO A 1 108 ? 6.070 -7.006 3.035 1.00 69.88 108 PRO A C 1
ATOM 791 O O . PRO A 1 108 ? 6.645 -7.812 3.767 1.00 69.88 108 PRO A O 1
ATOM 794 N N . PRO A 1 109 ? 5.819 -7.260 1.747 1.00 79.50 109 PRO A N 1
ATOM 795 C CA . PRO A 1 109 ? 6.227 -8.507 1.130 1.00 79.50 109 PRO A CA 1
ATOM 796 C C . PRO A 1 109 ? 7.749 -8.624 1.219 1.00 79.50 109 PRO A C 1
ATOM 798 O O . PRO A 1 109 ? 8.480 -7.707 0.839 1.00 79.50 109 PRO A O 1
ATOM 801 N N . GLU A 1 110 ? 8.231 -9.750 1.729 1.00 86.00 110 GLU A N 1
ATOM 802 C CA . GLU A 1 110 ? 9.670 -10.009 1.823 1.00 86.00 110 GLU A CA 1
ATOM 803 C C . GLU A 1 110 ? 10.242 -10.478 0.486 1.00 86.00 110 GLU A C 1
ATOM 805 O O . GLU A 1 110 ? 11.418 -10.254 0.182 1.00 86.00 110 GLU A O 1
ATOM 810 N N . PHE A 1 111 ? 9.401 -11.110 -0.333 1.00 91.00 111 PHE A N 1
ATOM 811 C CA . PHE A 1 111 ? 9.780 -11.621 -1.632 1.00 91.00 111 PHE A CA 1
ATOM 812 C C . PHE A 1 111 ? 8.639 -11.539 -2.648 1.00 91.00 111 PHE A C 1
ATOM 814 O O . PHE A 1 111 ? 7.461 -11.558 -2.302 1.00 91.00 111 PHE A O 1
ATOM 821 N N . TRP A 1 112 ? 9.015 -11.465 -3.923 1.00 93.44 112 TRP A N 1
ATOM 822 C CA . TRP A 1 112 ? 8.120 -11.667 -5.057 1.00 93.44 112 TRP A CA 1
ATOM 823 C C . TRP A 1 112 ? 8.482 -12.979 -5.756 1.00 93.44 112 TRP A C 1
ATOM 825 O O . TRP A 1 112 ? 9.618 -13.167 -6.190 1.00 93.44 112 TRP A O 1
ATOM 835 N N . ARG A 1 113 ? 7.544 -13.921 -5.839 1.00 94.19 113 ARG A N 1
ATOM 836 C CA . ARG A 1 113 ? 7.722 -15.197 -6.537 1.00 94.19 113 ARG A CA 1
ATOM 837 C C . ARG A 1 113 ? 7.445 -15.011 -8.022 1.00 94.19 113 ARG A C 1
ATOM 839 O O . ARG A 1 113 ? 6.340 -14.664 -8.426 1.00 94.19 113 ARG A O 1
ATOM 846 N N . VAL A 1 114 ? 8.471 -15.281 -8.813 1.00 94.94 114 VAL A N 1
ATOM 847 C CA . VAL A 1 114 ? 8.461 -15.220 -10.275 1.00 94.94 114 VAL A CA 1
ATOM 848 C C . VAL A 1 114 ? 9.014 -16.529 -10.841 1.00 94.94 114 VAL A C 1
ATOM 850 O O . VAL A 1 114 ? 9.489 -17.374 -10.074 1.00 94.94 114 VAL A O 1
ATOM 853 N N . ARG A 1 115 ? 9.015 -16.693 -12.171 1.00 93.38 115 ARG A N 1
ATOM 854 C CA . ARG A 1 115 ? 9.430 -17.955 -12.810 1.00 93.38 115 ARG A CA 1
ATOM 855 C C . ARG A 1 115 ? 10.845 -18.399 -12.440 1.00 93.38 115 ARG A C 1
ATOM 857 O O . ARG A 1 115 ? 11.063 -19.571 -12.148 1.00 93.38 115 ARG A O 1
ATOM 864 N N . SER A 1 116 ? 11.806 -17.477 -12.414 1.00 90.62 116 SER A N 1
ATOM 865 C CA . SER A 1 116 ? 13.196 -17.765 -12.019 1.00 90.62 116 SER A CA 1
ATOM 866 C C . SER A 1 116 ? 13.393 -18.023 -10.517 1.00 90.62 116 SER A C 1
ATOM 868 O O . SER A 1 116 ? 14.518 -18.264 -10.077 1.00 90.62 116 SER A O 1
ATOM 870 N N . GLY A 1 117 ? 12.320 -18.003 -9.722 1.00 91.62 117 GLY A N 1
ATOM 871 C CA . GLY A 1 117 ? 12.337 -18.223 -8.280 1.00 91.62 117 GLY A CA 1
ATOM 872 C C . GLY A 1 117 ? 12.128 -16.939 -7.469 1.00 91.62 117 GLY A C 1
ATOM 873 O O . GLY A 1 117 ? 11.944 -15.858 -8.027 1.00 91.62 117 GLY A O 1
ATOM 874 N N . PRO A 1 118 ? 12.136 -17.027 -6.128 1.00 92.38 118 PRO A N 1
ATOM 875 C CA . PRO A 1 118 ? 11.815 -15.893 -5.267 1.00 92.38 118 PRO A CA 1
ATOM 876 C C . PRO A 1 118 ? 12.813 -14.732 -5.417 1.00 92.38 118 PRO A C 1
ATOM 878 O O . PRO A 1 118 ? 14.039 -14.903 -5.447 1.00 92.38 118 PRO A O 1
ATOM 881 N N . VAL A 1 119 ? 12.264 -13.523 -5.494 1.00 91.44 119 VAL A N 1
ATOM 882 C CA . VAL A 1 119 ? 12.962 -12.239 -5.550 1.00 91.44 119 VAL A CA 1
ATOM 883 C C . VAL A 1 119 ? 12.892 -11.573 -4.191 1.00 91.44 119 VAL A C 1
ATOM 885 O O . VAL A 1 119 ? 11.848 -11.043 -3.846 1.00 91.44 119 VAL A O 1
ATOM 888 N N . SER A 1 120 ? 13.988 -11.585 -3.425 1.00 90.69 120 SER A N 1
ATOM 889 C CA . SER A 1 120 ? 14.056 -10.846 -2.157 1.00 90.69 120 SER A CA 1
ATOM 890 C C . SER A 1 120 ? 13.909 -9.343 -2.403 1.00 90.69 120 SER A C 1
ATOM 892 O O . SER A 1 120 ? 14.613 -8.777 -3.240 1.00 90.69 120 SER A O 1
ATOM 894 N N . LEU A 1 121 ? 13.006 -8.71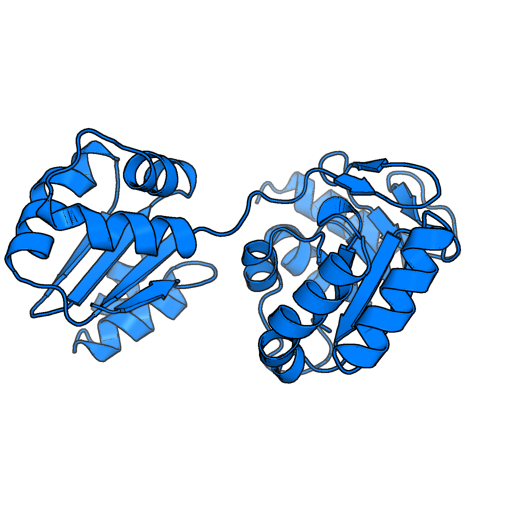6 -1.650 1.00 87.94 121 LEU A N 1
ATOM 895 C CA . LEU A 1 121 ? 12.723 -7.278 -1.689 1.00 87.94 121 LEU A CA 1
ATOM 896 C C . LEU A 1 121 ? 13.471 -6.505 -0.592 1.00 87.94 121 LEU A C 1
ATOM 898 O O . LEU A 1 121 ? 13.472 -5.276 -0.587 1.00 87.94 121 LEU A O 1
ATOM 902 N N . SER A 1 122 ? 14.120 -7.219 0.329 1.00 83.38 122 SER A N 1
ATOM 903 C CA . SER A 1 122 ? 14.923 -6.660 1.420 1.00 83.38 122 SER A CA 1
ATOM 904 C C . SER A 1 122 ? 16.414 -6.556 1.092 1.00 83.38 122 SER A C 1
ATOM 906 O O . SER A 1 122 ? 17.115 -5.776 1.725 1.00 83.38 122 SER A O 1
ATOM 908 N N . ALA A 1 123 ? 16.907 -7.306 0.100 1.00 81.00 123 ALA A N 1
ATOM 909 C CA . ALA A 1 123 ? 18.328 -7.329 -0.256 1.00 81.00 123 ALA A CA 1
ATOM 910 C C . ALA A 1 123 ? 18.822 -6.068 -0.995 1.00 81.00 123 ALA A C 1
ATOM 912 O O . ALA A 1 123 ? 20.028 -5.842 -1.073 1.00 81.00 123 ALA A O 1
ATOM 913 N N . GLY A 1 124 ? 17.916 -5.276 -1.573 1.00 82.00 124 GLY A N 1
ATOM 914 C CA . GLY A 1 124 ? 18.245 -4.090 -2.363 1.00 82.00 124 GLY A CA 1
ATOM 915 C C . GLY A 1 124 ? 17.220 -3.821 -3.469 1.00 82.00 124 GLY A C 1
ATOM 916 O O . GLY A 1 124 ? 16.191 -4.498 -3.535 1.00 82.00 124 GLY A O 1
ATOM 917 N N . PRO A 1 125 ? 17.477 -2.837 -4.350 1.00 87.12 125 PRO A N 1
ATOM 918 C CA . PRO A 1 125 ? 16.573 -2.517 -5.445 1.00 87.12 125 PRO A CA 1
ATOM 919 C C . PRO A 1 125 ? 16.500 -3.645 -6.478 1.00 87.12 125 PRO A C 1
ATOM 921 O O . PRO A 1 125 ? 17.512 -4.197 -6.926 1.00 87.12 125 PRO A O 1
ATOM 924 N N . VAL A 1 126 ? 15.273 -3.939 -6.900 1.00 90.56 126 VAL A N 1
ATOM 925 C CA . VAL A 1 126 ? 14.965 -4.815 -8.030 1.00 90.56 126 VAL A CA 1
ATOM 926 C C . VAL A 1 126 ? 14.636 -3.937 -9.230 1.00 90.56 126 VAL A C 1
ATOM 928 O O . VAL A 1 126 ? 13.776 -3.063 -9.143 1.00 90.56 126 VAL A O 1
ATOM 931 N N . LEU A 1 127 ? 15.300 -4.170 -10.359 1.00 91.50 127 LEU A N 1
ATOM 932 C CA . LEU A 1 127 ? 15.090 -3.417 -11.592 1.00 91.50 127 LEU A CA 1
ATOM 933 C C . LEU A 1 127 ? 14.488 -4.313 -12.675 1.00 91.50 127 LEU A C 1
ATOM 935 O O . LEU A 1 127 ? 15.079 -5.319 -13.073 1.00 91.50 127 LEU A O 1
ATOM 939 N N . ILE A 1 128 ? 13.328 -3.913 -13.190 1.00 89.75 128 ILE A N 1
ATOM 940 C CA . ILE A 1 128 ? 12.722 -4.478 -14.396 1.00 89.75 128 ILE A CA 1
ATOM 941 C C . ILE A 1 128 ? 13.318 -3.731 -15.587 1.00 89.75 128 ILE A C 1
ATOM 943 O O . ILE A 1 128 ? 12.933 -2.599 -15.882 1.00 89.75 128 ILE A O 1
ATOM 947 N N . THR A 1 129 ? 14.301 -4.344 -16.244 1.00 81.94 129 THR A N 1
ATOM 948 C CA . THR A 1 129 ? 15.043 -3.723 -17.347 1.00 81.94 129 THR A CA 1
ATOM 949 C C . THR A 1 129 ? 15.592 -4.759 -18.331 1.00 81.94 129 THR A C 1
ATOM 951 O O . THR A 1 129 ? 15.858 -5.917 -17.989 1.00 81.94 129 THR A O 1
ATOM 954 N N . GLY A 1 130 ? 15.794 -4.333 -19.580 1.00 75.62 130 GLY A N 1
ATOM 955 C CA . GLY A 1 130 ? 16.414 -5.141 -20.628 1.00 75.62 130 GLY A CA 1
ATOM 956 C C . GLY A 1 130 ? 17.912 -5.391 -20.422 1.00 75.62 130 GLY A C 1
ATOM 957 O O . GLY A 1 130 ? 18.430 -6.354 -20.979 1.00 75.62 130 GLY A O 1
ATOM 958 N N . ILE A 1 131 ? 18.599 -4.585 -19.605 1.00 78.50 131 ILE A N 1
ATOM 959 C CA . ILE A 1 131 ? 20.063 -4.623 -19.462 1.00 78.50 131 ILE A CA 1
ATOM 960 C C . ILE A 1 131 ? 20.512 -5.007 -18.040 1.00 78.50 131 ILE A C 1
ATOM 962 O O . ILE A 1 131 ? 19.892 -4.584 -17.066 1.00 78.50 131 ILE A O 1
ATOM 966 N N . PRO A 1 132 ? 21.584 -5.805 -17.869 1.00 80.94 132 PRO A N 1
ATOM 967 C CA . PRO A 1 132 ? 22.156 -6.074 -16.550 1.00 80.94 132 PRO A CA 1
ATOM 968 C C . PRO A 1 132 ? 22.750 -4.807 -15.925 1.00 80.94 132 PRO A C 1
ATOM 970 O O . PRO A 1 132 ? 23.498 -4.089 -16.584 1.00 80.94 132 PRO A O 1
ATOM 973 N N . VAL A 1 133 ? 22.484 -4.571 -14.637 1.00 83.38 133 VAL A N 1
ATOM 974 C CA . VAL A 1 133 ? 23.089 -3.474 -13.866 1.00 83.38 133 VAL A CA 1
ATOM 975 C C . VAL A 1 133 ? 23.710 -4.024 -12.591 1.00 83.38 133 VAL A C 1
ATOM 977 O O . VAL A 1 133 ? 23.076 -4.755 -11.832 1.00 83.38 133 VAL A O 1
ATOM 980 N N . ARG A 1 134 ? 24.980 -3.690 -12.355 1.00 83.31 134 ARG A N 1
ATOM 981 C CA . ARG A 1 134 ? 25.725 -4.160 -11.184 1.00 83.31 134 ARG A CA 1
ATOM 982 C C . ARG A 1 134 ? 25.182 -3.505 -9.916 1.00 83.31 134 ARG A C 1
ATOM 984 O O . ARG A 1 134 ? 25.127 -2.287 -9.853 1.00 83.31 134 ARG A O 1
ATOM 991 N N . GLY A 1 135 ? 24.875 -4.305 -8.895 1.00 79.62 135 GLY A N 1
ATOM 992 C CA . GLY A 1 135 ? 24.382 -3.812 -7.601 1.00 79.62 135 GLY A CA 1
ATOM 993 C C . GLY A 1 135 ? 22.857 -3.751 -7.482 1.00 79.62 135 GLY A C 1
ATOM 994 O O . GLY A 1 135 ? 22.355 -3.412 -6.418 1.00 79.62 135 GLY A O 1
ATOM 995 N N . ALA A 1 136 ? 22.126 -4.132 -8.532 1.00 82.06 136 ALA A N 1
ATOM 996 C CA . ALA A 1 136 ? 20.688 -4.362 -8.484 1.00 82.06 136 ALA A CA 1
ATOM 997 C C . ALA A 1 136 ? 20.361 -5.784 -8.943 1.00 82.06 136 ALA A C 1
ATOM 999 O O . ALA A 1 136 ? 21.068 -6.360 -9.777 1.00 82.06 136 ALA A O 1
ATOM 1000 N N . ARG A 1 137 ? 19.254 -6.343 -8.447 1.00 87.12 137 ARG A N 1
ATOM 1001 C CA . ARG A 1 137 ? 18.712 -7.572 -9.030 1.00 87.12 137 ARG A CA 1
ATOM 1002 C C . ARG A 1 137 ? 17.913 -7.214 -10.278 1.00 87.12 137 ARG A C 1
ATOM 1004 O O . ARG A 1 137 ? 16.948 -6.463 -10.196 1.00 87.12 137 ARG A O 1
ATOM 1011 N N . ARG A 1 138 ? 18.297 -7.769 -11.427 1.00 88.38 138 ARG A N 1
ATOM 1012 C CA . ARG A 1 138 ? 17.520 -7.653 -12.665 1.00 88.38 138 ARG A CA 1
ATOM 1013 C C . ARG A 1 138 ? 16.370 -8.656 -12.657 1.00 88.38 138 ARG A C 1
ATOM 1015 O O . ARG A 1 138 ? 16.578 -9.814 -12.302 1.00 88.38 138 ARG A O 1
ATOM 1022 N N . LEU A 1 139 ? 15.205 -8.213 -13.112 1.00 89.12 139 LEU A N 1
ATOM 1023 C CA . LEU A 1 139 ? 14.081 -9.072 -13.457 1.00 89.12 139 LEU A CA 1
ATOM 1024 C C . LEU A 1 139 ? 13.832 -9.013 -14.966 1.00 89.12 139 LEU A C 1
ATOM 1026 O O . LEU A 1 139 ? 13.720 -7.920 -15.531 1.00 89.12 139 LEU A O 1
ATOM 1030 N N . ALA A 1 140 ? 13.785 -10.172 -15.621 1.00 86.56 140 ALA A N 1
ATOM 1031 C CA . ALA A 1 140 ? 13.545 -10.251 -17.055 1.00 86.56 140 ALA A CA 1
ATOM 1032 C C . ALA A 1 140 ? 12.039 -10.208 -17.350 1.00 86.56 140 ALA A C 1
ATOM 1034 O O . ALA A 1 140 ? 11.228 -10.659 -16.548 1.00 86.56 140 ALA A O 1
ATOM 1035 N N . SER A 1 141 ? 11.655 -9.696 -18.523 1.00 84.88 141 SER A N 1
ATOM 1036 C CA . SER A 1 141 ? 10.248 -9.649 -18.961 1.00 84.88 141 SER A CA 1
ATOM 1037 C C . SER A 1 141 ? 9.617 -11.028 -19.102 1.00 84.88 141 SER A C 1
ATOM 1039 O O . SER A 1 141 ? 8.403 -11.149 -19.160 1.00 84.88 141 SER A O 1
ATOM 1041 N N . GLU A 1 142 ? 10.439 -12.066 -19.201 1.00 89.06 142 GLU A N 1
ATOM 1042 C CA . GLU A 1 142 ? 9.963 -13.433 -19.189 1.00 89.06 142 GLU A CA 1
ATOM 1043 C C . GLU A 1 142 ? 9.570 -13.868 -17.774 1.00 89.06 142 GLU A C 1
ATOM 1045 O O . GLU A 1 142 ? 8.623 -14.616 -17.660 1.00 89.06 142 GLU A O 1
ATOM 1050 N N . ASP A 1 143 ? 10.175 -13.387 -16.690 1.00 91.44 143 ASP A N 1
ATOM 1051 C CA . ASP A 1 143 ? 9.907 -13.890 -15.330 1.00 91.44 143 ASP A CA 1
ATOM 1052 C C . ASP A 1 143 ? 8.467 -13.669 -14.825 1.00 91.44 143 ASP A C 1
ATOM 1054 O O . ASP A 1 143 ? 8.015 -14.341 -13.889 1.00 91.44 143 ASP A O 1
ATOM 1058 N N . PHE A 1 144 ? 7.751 -12.725 -15.430 1.00 94.44 144 PHE A N 1
ATOM 1059 C CA . PHE A 1 144 ? 6.415 -12.318 -15.026 1.00 94.44 144 PHE A CA 1
ATOM 1060 C C . PHE A 1 144 ? 5.525 -12.037 -16.238 1.00 94.44 144 PHE A C 1
ATOM 1062 O O . PHE A 1 144 ? 5.991 -11.662 -17.310 1.00 94.44 144 PHE A O 1
ATOM 1069 N N . GLN A 1 145 ? 4.219 -12.167 -16.039 1.00 95.12 145 GLN A N 1
ATOM 1070 C CA . GLN A 1 145 ? 3.195 -11.723 -16.968 1.00 95.12 145 GLN A CA 1
ATOM 1071 C C . GLN A 1 145 ? 2.656 -10.371 -16.507 1.00 95.12 145 GLN A C 1
ATOM 1073 O O . GLN A 1 145 ? 2.240 -10.215 -15.362 1.00 95.12 145 GLN A O 1
ATOM 1078 N N . GLU A 1 146 ? 2.651 -9.387 -17.397 1.00 94.75 146 GLU A N 1
ATOM 1079 C CA . GLU A 1 146 ? 2.016 -8.097 -17.145 1.00 94.75 146 GLU A CA 1
ATOM 1080 C C . GLU A 1 146 ? 0.591 -8.087 -17.688 1.00 94.75 146 GLU A C 1
ATOM 1082 O O . GLU A 1 146 ? 0.318 -8.604 -18.774 1.00 94.75 146 GLU A O 1
ATOM 1087 N N . CYS A 1 147 ? -0.320 -7.482 -16.935 1.00 94.62 147 CYS A N 1
ATOM 1088 C CA . CYS A 1 147 ? -1.687 -7.250 -17.364 1.00 94.62 147 CYS A CA 1
ATOM 1089 C C . CYS A 1 147 ? -2.188 -5.899 -16.858 1.00 94.62 147 CYS A C 1
ATOM 1091 O O . CYS A 1 147 ? -1.712 -5.364 -15.857 1.00 94.62 147 CYS A O 1
ATOM 1093 N N . SER A 1 148 ? -3.166 -5.352 -17.566 1.00 92.69 148 SER A N 1
ATOM 1094 C CA . SER A 1 148 ? -3.873 -4.138 -17.187 1.00 92.69 148 SER A CA 1
ATOM 1095 C C . SER A 1 148 ? -5.310 -4.258 -17.665 1.00 92.69 148 SER A C 1
ATOM 1097 O O . SER A 1 148 ? -5.546 -4.746 -18.772 1.00 92.69 148 SER A O 1
ATOM 1099 N N . GLY A 1 149 ? -6.262 -3.843 -16.835 1.00 89.50 149 GLY A N 1
ATOM 1100 C CA . GLY A 1 149 ? -7.679 -3.908 -17.165 1.00 89.50 149 GLY A CA 1
ATOM 1101 C C . GLY A 1 149 ? -8.556 -4.381 -16.006 1.00 89.50 149 GLY A C 1
ATOM 1102 O O . GLY A 1 149 ? -8.082 -4.491 -14.872 1.00 89.50 149 GLY A O 1
ATOM 1103 N N . PRO A 1 150 ? -9.841 -4.640 -16.297 1.00 91.50 150 PRO A N 1
ATOM 1104 C CA . PRO A 1 150 ? -10.814 -5.090 -15.310 1.00 91.50 150 PRO A CA 1
ATOM 1105 C C . PRO A 1 150 ? -10.511 -6.497 -14.768 1.00 91.50 150 PRO A C 1
ATOM 1107 O O . PRO A 1 150 ? -9.652 -7.227 -15.266 1.00 91.50 150 PRO A O 1
ATOM 1110 N N . ALA A 1 151 ? -11.226 -6.870 -13.705 1.00 90.94 151 ALA A N 1
ATOM 1111 C CA . ALA A 1 151 ? -10.955 -8.074 -12.921 1.00 90.94 151 ALA A CA 1
ATOM 1112 C C . ALA A 1 151 ? -11.043 -9.388 -13.722 1.00 90.94 151 ALA A C 1
ATOM 1114 O O . ALA A 1 151 ? -10.311 -10.326 -13.423 1.00 90.94 151 ALA A O 1
ATOM 1115 N N . ASP A 1 152 ? -11.895 -9.465 -14.743 1.00 93.44 152 ASP A N 1
ATOM 1116 C CA . ASP A 1 152 ? -12.000 -10.606 -15.659 1.00 93.44 152 ASP A CA 1
ATOM 1117 C C . ASP A 1 152 ? -10.725 -10.789 -16.498 1.00 93.44 152 ASP A C 1
ATOM 1119 O O . ASP A 1 152 ? -10.180 -11.893 -16.553 1.00 93.44 152 ASP A O 1
ATOM 1123 N N . VAL A 1 153 ? -10.188 -9.698 -17.054 1.00 95.69 153 VAL A N 1
ATOM 1124 C CA . VAL A 1 153 ? -8.910 -9.697 -17.789 1.00 95.69 153 VAL A CA 1
ATOM 1125 C C . VAL A 1 153 ? -7.756 -10.092 -16.866 1.00 95.69 153 VAL A C 1
ATOM 1127 O O . VAL A 1 153 ? -6.909 -10.909 -17.234 1.00 95.69 153 VAL A O 1
ATOM 1130 N N . VAL A 1 154 ? -7.734 -9.552 -15.643 1.00 95.88 154 VAL A N 1
ATOM 1131 C CA . VAL A 1 154 ? -6.726 -9.911 -14.633 1.00 95.88 154 VAL A CA 1
ATOM 1132 C C . VAL A 1 154 ? -6.841 -11.384 -14.239 1.00 95.88 154 VAL A C 1
ATOM 1134 O O . VAL A 1 154 ? -5.820 -12.057 -14.120 1.00 95.88 154 VAL A O 1
ATOM 1137 N N . GLY A 1 155 ? -8.056 -11.913 -14.079 1.00 95.62 155 GLY A N 1
ATOM 1138 C CA . GLY A 1 155 ? -8.296 -13.323 -13.768 1.00 95.62 155 GLY A CA 1
ATOM 1139 C C . GLY A 1 155 ? -7.802 -14.266 -14.868 1.00 95.62 155 GLY A C 1
ATOM 1140 O O . GLY A 1 155 ? -7.158 -15.276 -14.575 1.00 95.62 155 GLY A O 1
ATOM 1141 N N . GLU A 1 156 ? -8.026 -13.923 -16.139 1.00 96.94 156 GLU A N 1
ATOM 1142 C CA . GLU A 1 156 ? -7.502 -14.705 -17.263 1.00 96.94 156 GLU A CA 1
ATOM 1143 C C . GLU A 1 156 ? -5.966 -14.693 -17.289 1.00 96.94 156 GLU A C 1
ATOM 1145 O O . GLU A 1 156 ? -5.333 -15.753 -17.386 1.00 96.94 156 GLU A O 1
ATOM 1150 N N . ALA A 1 157 ? -5.363 -13.509 -17.146 1.00 97.25 157 ALA A N 1
ATOM 1151 C CA . ALA A 1 157 ? -3.913 -13.350 -17.091 1.00 97.25 157 ALA A CA 1
ATOM 1152 C C . ALA A 1 157 ? -3.298 -14.101 -15.900 1.00 97.25 157 ALA A C 1
ATOM 1154 O O . ALA A 1 157 ? -2.278 -14.771 -16.052 1.00 97.25 157 ALA A O 1
ATOM 1155 N N . ALA A 1 158 ? -3.947 -14.063 -14.736 1.00 97.12 158 ALA A N 1
ATOM 1156 C CA . ALA A 1 158 ? -3.532 -14.799 -13.549 1.00 97.12 158 ALA A CA 1
ATOM 1157 C C . ALA A 1 158 ? -3.562 -16.315 -13.776 1.00 97.12 158 ALA A C 1
ATOM 1159 O O . ALA A 1 158 ? -2.605 -17.008 -13.434 1.00 97.12 158 ALA A O 1
ATOM 1160 N N . GLY A 1 159 ? -4.607 -16.834 -14.427 1.00 96.06 159 GLY A N 1
ATOM 1161 C CA . GLY A 1 159 ? -4.683 -18.251 -14.780 1.00 96.06 159 GLY A CA 1
ATOM 1162 C C . GLY A 1 159 ? -3.584 -18.675 -15.761 1.00 96.06 159 GLY A C 1
ATOM 1163 O O . GLY A 1 159 ? -3.052 -19.782 -15.661 1.00 96.06 159 GLY A O 1
ATOM 1164 N N . GLN A 1 160 ? -3.214 -17.805 -16.707 1.00 96.25 160 GLN A N 1
ATOM 1165 C CA . GLN A 1 160 ? -2.079 -18.040 -17.607 1.00 96.25 160 GLN A CA 1
ATOM 1166 C C . GLN A 1 160 ? -0.744 -18.033 -16.850 1.00 96.25 160 GLN A C 1
ATOM 1168 O O . GLN A 1 160 ? 0.047 -18.963 -17.026 1.00 96.25 160 GLN A O 1
ATOM 1173 N N . ALA A 1 161 ? -0.529 -17.042 -15.980 1.00 96.06 161 ALA A N 1
ATOM 1174 C CA . ALA A 1 161 ? 0.667 -16.924 -15.153 1.00 96.06 161 ALA A CA 1
ATOM 1175 C C . ALA A 1 161 ? 0.832 -18.139 -14.227 1.00 96.06 161 ALA A C 1
ATOM 1177 O O . ALA A 1 161 ? 1.899 -18.750 -14.205 1.00 96.06 161 ALA A O 1
ATOM 1178 N N . HIS A 1 162 ? -0.243 -18.572 -13.559 1.00 96.06 162 HIS A N 1
ATOM 1179 C CA . HIS A 1 162 ? -0.245 -19.751 -12.691 1.00 96.06 162 HIS A CA 1
ATOM 1180 C C . HIS A 1 162 ? 0.199 -21.015 -13.441 1.00 96.06 162 HIS A C 1
ATOM 1182 O O . HIS A 1 162 ? 1.085 -21.731 -12.981 1.00 96.06 162 HIS A O 1
ATOM 1188 N N . ARG A 1 163 ? -0.338 -21.257 -14.648 1.00 95.12 163 ARG A N 1
ATOM 1189 C CA . ARG A 1 163 ? 0.048 -22.416 -15.479 1.00 95.12 163 ARG A CA 1
ATOM 1190 C C . ARG A 1 163 ? 1.514 -22.397 -15.916 1.00 95.12 163 ARG A C 1
ATOM 1192 O O . ARG A 1 163 ? 2.081 -23.459 -16.157 1.00 95.12 163 ARG A O 1
ATOM 1199 N N . ARG A 1 164 ? 2.107 -21.212 -16.070 1.00 93.44 164 ARG A N 1
ATOM 1200 C CA . ARG A 1 164 ? 3.503 -21.030 -16.502 1.00 93.44 164 ARG A CA 1
ATOM 1201 C C . ARG A 1 164 ? 4.492 -20.930 -15.338 1.00 93.44 164 ARG A C 1
ATOM 1203 O O . ARG A 1 164 ? 5.694 -21.031 -15.566 1.00 93.44 164 ARG A O 1
ATOM 1210 N N . GLY A 1 165 ? 3.992 -20.772 -14.111 1.00 92.31 165 GLY A N 1
ATOM 1211 C CA . GLY A 1 165 ? 4.809 -20.479 -12.934 1.00 92.31 165 GLY A CA 1
ATOM 1212 C C . GLY A 1 165 ? 5.344 -19.044 -12.915 1.00 92.31 165 GLY A C 1
ATOM 1213 O O . GLY A 1 165 ? 6.354 -18.781 -12.269 1.00 92.31 165 GLY A O 1
ATOM 1214 N N . ASP A 1 166 ? 4.695 -18.127 -13.630 1.00 94.81 166 ASP A N 1
ATOM 1215 C CA . ASP A 1 166 ? 5.121 -16.733 -13.744 1.00 94.81 166 ASP A CA 1
ATOM 1216 C C . ASP A 1 166 ? 4.661 -15.929 -12.524 1.00 94.81 166 ASP A C 1
ATOM 1218 O O . ASP A 1 166 ? 3.648 -16.244 -11.892 1.00 94.81 166 ASP A O 1
ATOM 1222 N N . GLY A 1 167 ? 5.379 -14.847 -12.215 1.00 95.38 167 GLY A N 1
ATOM 1223 C CA . GLY A 1 167 ? 4.789 -13.780 -11.406 1.00 95.38 167 GLY A CA 1
ATOM 1224 C C . GLY A 1 167 ? 3.721 -13.043 -12.216 1.00 95.38 167 GLY A C 1
ATOM 1225 O O . GLY A 1 167 ? 3.769 -13.030 -13.443 1.00 95.38 167 GLY A O 1
ATOM 1226 N N . LEU A 1 168 ? 2.775 -12.386 -11.557 1.00 97.06 168 LEU A N 1
ATOM 1227 C CA . LEU A 1 168 ? 1.819 -11.485 -12.196 1.00 97.06 168 LEU A CA 1
ATOM 1228 C C . LEU A 1 168 ? 2.145 -10.047 -11.800 1.00 97.06 168 LEU A C 1
ATOM 1230 O O . LEU A 1 168 ? 2.292 -9.759 -10.618 1.00 97.06 168 LEU A O 1
ATOM 1234 N N . LEU A 1 169 ? 2.221 -9.143 -12.770 1.00 95.44 169 LEU A N 1
ATOM 1235 C CA . LEU A 1 169 ? 2.249 -7.703 -12.549 1.00 95.44 169 LEU A CA 1
ATOM 1236 C C . LEU A 1 169 ? 0.922 -7.106 -13.020 1.00 95.44 169 LEU A C 1
ATOM 1238 O O . LEU A 1 169 ? 0.611 -7.138 -14.210 1.00 95.44 169 LEU A O 1
ATOM 1242 N N . VAL A 1 170 ? 0.153 -6.550 -12.087 1.00 94.31 170 VAL A N 1
ATOM 1243 C CA . VAL A 1 170 ? -1.092 -5.836 -12.385 1.00 94.31 170 VAL A CA 1
ATOM 1244 C C . VAL A 1 170 ? -0.792 -4.344 -12.452 1.00 94.31 170 VAL A C 1
ATOM 1246 O O . VAL A 1 170 ? -0.481 -3.723 -11.434 1.00 94.31 170 VAL A O 1
ATOM 1249 N N . ALA A 1 171 ? -0.860 -3.777 -13.652 1.00 91.88 171 ALA A N 1
ATOM 1250 C CA . ALA A 1 171 ? -0.567 -2.377 -13.908 1.00 91.88 171 ALA A CA 1
ATOM 1251 C C . ALA A 1 171 ? -1.852 -1.553 -14.032 1.00 91.88 171 ALA A C 1
ATOM 1253 O O . ALA A 1 171 ? -2.730 -1.843 -14.850 1.00 91.88 171 ALA A O 1
ATOM 1254 N N . PHE A 1 172 ? -1.932 -0.481 -13.252 1.00 87.25 172 PHE A N 1
ATOM 1255 C CA . PHE A 1 172 ? -3.010 0.494 -13.297 1.00 87.25 172 PHE A CA 1
ATOM 1256 C C . PHE A 1 172 ? -2.471 1.787 -13.912 1.00 87.25 172 PHE A C 1
ATOM 1258 O O . PHE A 1 172 ? -1.708 2.498 -13.266 1.00 87.25 172 PHE A O 1
ATOM 1265 N N . PRO A 1 173 ? -2.815 2.107 -15.172 1.00 76.81 173 PRO A N 1
ATOM 1266 C CA . PRO A 1 173 ? -2.323 3.319 -15.818 1.00 76.81 173 PRO A CA 1
ATOM 1267 C C . PRO A 1 173 ? -2.884 4.590 -15.171 1.00 76.81 173 PRO A C 1
ATOM 1269 O O . PRO A 1 173 ? -2.237 5.627 -15.253 1.00 76.81 173 PRO A O 1
ATOM 1272 N N . ASP A 1 174 ? -4.047 4.488 -14.520 1.00 75.62 174 ASP A N 1
ATOM 1273 C CA . ASP A 1 174 ? -4.657 5.546 -13.720 1.00 75.62 174 ASP A CA 1
ATOM 1274 C C . ASP A 1 174 ? -4.694 5.166 -12.231 1.00 75.62 174 ASP A C 1
ATOM 1276 O O . ASP A 1 174 ? -5.491 4.341 -11.777 1.00 75.62 174 ASP A O 1
ATOM 1280 N N . ALA A 1 175 ? -3.842 5.858 -11.490 1.00 66.19 175 ALA A N 1
ATOM 1281 C CA . ALA A 1 175 ? -3.903 6.194 -10.078 1.00 66.19 175 ALA A CA 1
ATOM 1282 C C . ALA A 1 175 ? -5.262 6.050 -9.355 1.00 66.19 175 ALA A C 1
ATOM 1284 O O . ALA A 1 175 ? -5.359 5.367 -8.330 1.00 66.19 175 ALA A O 1
ATOM 1285 N N . ARG A 1 176 ? -6.303 6.751 -9.823 1.00 66.50 176 ARG A N 1
ATOM 1286 C CA . ARG A 1 176 ? -7.612 6.795 -9.140 1.00 66.50 176 ARG A CA 1
ATOM 1287 C C . ARG A 1 176 ? -8.361 5.486 -9.328 1.00 66.50 176 ARG A C 1
ATOM 1289 O O . ARG A 1 176 ? -8.792 4.881 -8.347 1.00 66.50 176 ARG A O 1
ATOM 1296 N N . SER A 1 177 ? -8.401 5.015 -10.571 1.00 70.00 177 SER A N 1
ATOM 1297 C CA . SER A 1 177 ? -8.942 3.707 -10.936 1.00 70.00 177 SER A CA 1
ATOM 1298 C C . SER A 1 177 ? -8.239 2.559 -10.203 1.00 70.00 177 SER A C 1
ATOM 1300 O O . SER A 1 177 ? -8.876 1.559 -9.878 1.00 70.00 177 SER A O 1
ATOM 1302 N N . ALA A 1 178 ? -6.944 2.704 -9.896 1.00 73.44 178 ALA A N 1
ATOM 1303 C CA . ALA A 1 178 ? -6.164 1.691 -9.195 1.00 73.44 178 ALA A CA 1
ATOM 1304 C C . ALA A 1 178 ? -6.782 1.328 -7.841 1.00 73.44 178 ALA A C 1
ATOM 1306 O O . ALA A 1 178 ? -7.066 0.162 -7.596 1.00 73.44 178 ALA A O 1
ATOM 1307 N N . LEU A 1 179 ? -7.043 2.307 -6.971 1.00 71.19 179 LEU A N 1
ATOM 1308 C CA . LEU A 1 179 ? -7.591 2.030 -5.636 1.00 71.19 179 LEU A CA 1
ATOM 1309 C C . LEU A 1 179 ? -9.017 1.465 -5.688 1.00 71.19 179 LEU A C 1
ATOM 1311 O O . LEU A 1 179 ? -9.370 0.642 -4.846 1.00 71.19 179 LEU A O 1
ATOM 1315 N N . GLU A 1 180 ? -9.814 1.875 -6.675 1.00 76.12 180 GLU A N 1
ATOM 1316 C CA . GLU A 1 180 ? -11.191 1.403 -6.854 1.00 76.12 180 GLU A CA 1
ATOM 1317 C C . GLU A 1 180 ? -11.251 -0.042 -7.369 1.00 76.12 180 GLU A C 1
ATOM 1319 O O . GLU A 1 180 ? -12.090 -0.829 -6.931 1.00 76.12 180 GLU A O 1
ATOM 1324 N N . GLN A 1 181 ? -10.352 -0.414 -8.284 1.00 81.25 181 GLN A N 1
ATOM 1325 C CA . GLN A 1 181 ? -10.385 -1.713 -8.963 1.00 81.25 181 GLN A CA 1
ATOM 1326 C C . GLN A 1 181 ? -9.509 -2.774 -8.294 1.00 81.25 181 GLN A C 1
ATOM 1328 O O . GLN A 1 181 ? -9.757 -3.971 -8.462 1.00 81.25 181 GLN A O 1
ATOM 1333 N N . LEU A 1 182 ? -8.498 -2.363 -7.521 1.00 83.44 182 LEU A N 1
ATOM 1334 C CA . LEU A 1 182 ? -7.472 -3.261 -6.995 1.00 83.44 182 LEU A CA 1
ATOM 1335 C C . LEU A 1 182 ? -8.053 -4.440 -6.214 1.00 83.44 182 LEU A C 1
ATOM 1337 O O . LEU A 1 182 ? -7.637 -5.570 -6.445 1.00 83.44 182 LEU A O 1
ATOM 1341 N N . GLY A 1 183 ? -9.025 -4.208 -5.329 1.00 82.44 183 GLY A N 1
ATOM 1342 C CA . GLY A 1 183 ? -9.630 -5.282 -4.533 1.00 82.44 183 GLY A CA 1
ATOM 1343 C C . GLY A 1 183 ? -10.238 -6.389 -5.402 1.00 82.44 183 GLY A C 1
ATOM 1344 O O . GLY A 1 183 ? -9.967 -7.574 -5.189 1.00 82.44 183 GLY A O 1
ATOM 1345 N N . SER A 1 184 ? -10.994 -6.003 -6.431 1.00 84.06 184 SER A N 1
ATOM 1346 C CA . SER A 1 184 ? -11.615 -6.927 -7.386 1.00 84.06 184 SER A CA 1
ATOM 1347 C C . SER A 1 184 ? -10.570 -7.655 -8.235 1.00 84.06 184 SER A C 1
ATOM 1349 O O . SER A 1 184 ? -10.659 -8.870 -8.404 1.00 84.06 184 SER A O 1
ATOM 1351 N N . CYS A 1 185 ? -9.539 -6.950 -8.709 1.00 90.94 185 CYS A N 1
ATOM 1352 C CA . CYS A 1 185 ? -8.453 -7.542 -9.495 1.00 90.94 185 CYS A CA 1
ATOM 1353 C C . CYS A 1 185 ? -7.619 -8.543 -8.680 1.00 90.94 185 CYS A C 1
ATOM 1355 O O . CYS A 1 185 ? -7.338 -9.641 -9.157 1.00 90.94 185 CYS A O 1
ATOM 1357 N N . LEU A 1 186 ? -7.265 -8.208 -7.434 1.00 88.88 186 LEU A N 1
ATOM 1358 C CA . LEU A 1 186 ? -6.550 -9.123 -6.539 1.00 88.88 186 LEU A CA 1
ATOM 1359 C C . LEU A 1 186 ? -7.402 -10.347 -6.197 1.00 88.88 186 LEU A C 1
ATOM 1361 O O . LEU A 1 186 ? -6.885 -11.461 -6.173 1.00 88.88 186 LEU A O 1
ATOM 1365 N N . THR A 1 187 ? -8.704 -10.159 -5.973 1.00 85.50 187 THR A N 1
ATOM 1366 C CA . THR A 1 187 ? -9.636 -11.270 -5.734 1.00 85.50 187 THR A CA 1
ATOM 1367 C C . THR A 1 187 ? -9.683 -12.211 -6.933 1.00 85.50 187 THR A C 1
ATOM 1369 O O . THR A 1 187 ? -9.535 -13.418 -6.758 1.00 85.50 187 THR A O 1
ATOM 1372 N N . ALA A 1 188 ? -9.817 -11.677 -8.150 1.00 89.50 188 ALA A N 1
ATOM 1373 C CA . ALA A 1 188 ? -9.819 -12.481 -9.369 1.00 89.50 188 ALA A CA 1
ATOM 1374 C C . ALA A 1 188 ? -8.499 -13.242 -9.573 1.00 89.50 188 ALA A C 1
ATOM 1376 O O . ALA A 1 188 ? -8.524 -14.427 -9.903 1.00 89.50 188 ALA A O 1
ATOM 1377 N N . ALA A 1 189 ? -7.353 -12.603 -9.316 1.00 92.94 189 ALA A N 1
ATOM 1378 C CA . ALA A 1 189 ? -6.049 -13.255 -9.412 1.00 92.94 189 ALA A CA 1
ATOM 1379 C C . ALA A 1 189 ? -5.880 -14.397 -8.394 1.00 92.94 189 ALA A C 1
ATOM 1381 O O . ALA A 1 189 ? -5.426 -15.483 -8.757 1.00 92.94 189 ALA A O 1
ATOM 1382 N N . ASN A 1 190 ? -6.298 -14.182 -7.141 1.00 90.25 190 ASN A N 1
ATOM 1383 C CA . ASN A 1 190 ? -6.253 -15.222 -6.110 1.00 90.25 190 ASN A CA 1
ATOM 1384 C C . ASN A 1 190 ? -7.199 -16.391 -6.459 1.00 90.25 190 ASN A C 1
ATOM 1386 O O . ASN A 1 190 ? -6.824 -17.551 -6.317 1.00 90.25 190 A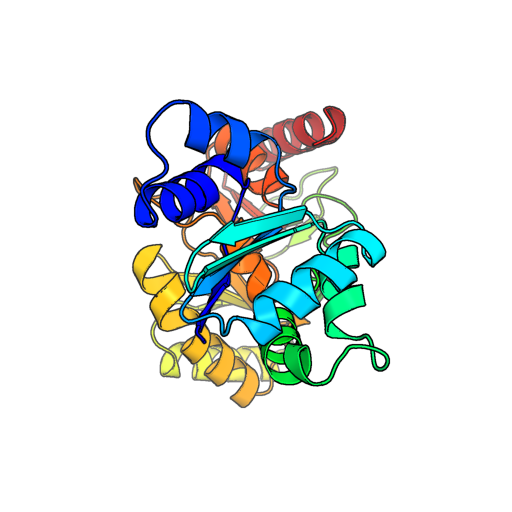SN A O 1
ATOM 1390 N N . LEU A 1 191 ? -8.411 -16.108 -6.963 1.00 90.62 191 LEU A N 1
ATOM 1391 C CA . LEU A 1 191 ? -9.364 -17.139 -7.411 1.00 90.62 191 LEU A CA 1
ATOM 1392 C C . LEU A 1 191 ? -8.842 -17.954 -8.603 1.00 90.62 191 LEU A C 1
ATOM 1394 O O . LEU A 1 191 ? -9.200 -19.121 -8.749 1.00 90.62 191 LEU A O 1
ATOM 1398 N N . ALA A 1 192 ? -7.979 -17.365 -9.431 1.00 94.31 192 ALA A N 1
ATOM 1399 C CA . ALA A 1 192 ? -7.289 -18.057 -10.515 1.00 94.31 192 ALA A CA 1
ATOM 1400 C C . ALA A 1 192 ? -6.101 -18.924 -10.040 1.00 94.31 192 ALA A C 1
ATOM 1402 O O . ALA A 1 192 ? -5.469 -19.586 -10.866 1.00 94.31 192 ALA A O 1
ATOM 1403 N N . GLY A 1 193 ? -5.812 -18.946 -8.733 1.00 90.38 193 GLY A N 1
ATOM 1404 C CA . GLY A 1 193 ? -4.827 -19.833 -8.109 1.00 90.38 193 GLY A CA 1
ATOM 1405 C C . GLY A 1 193 ? -3.448 -19.216 -7.865 1.00 90.38 193 GLY A C 1
ATOM 1406 O O . GLY A 1 193 ? -2.515 -19.952 -7.555 1.00 90.38 193 GLY A O 1
ATOM 1407 N N . LEU A 1 194 ? -3.282 -17.898 -8.017 1.00 93.62 194 LEU A N 1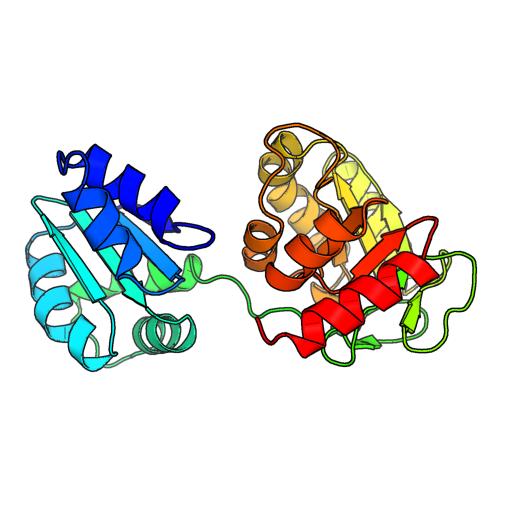
ATOM 1408 C CA . LEU A 1 194 ? -2.029 -17.234 -7.647 1.00 93.62 194 LEU A CA 1
ATOM 1409 C C . LEU A 1 194 ? -1.984 -16.906 -6.157 1.00 93.62 194 LEU A C 1
ATOM 1411 O O . LEU A 1 194 ? -2.925 -16.336 -5.603 1.00 93.62 194 LEU A O 1
ATOM 1415 N N . ASP A 1 195 ? -0.840 -17.184 -5.539 1.00 89.94 195 ASP A N 1
ATOM 1416 C CA . ASP A 1 195 ? -0.568 -16.736 -4.179 1.00 89.94 195 ASP A CA 1
ATOM 1417 C C . ASP A 1 195 ? -0.311 -15.215 -4.137 1.00 89.94 195 ASP A C 1
ATOM 1419 O O . ASP A 1 195 ? 0.217 -14.643 -5.098 1.00 89.94 195 ASP A O 1
ATOM 1423 N N . PRO A 1 196 ? -0.588 -14.539 -3.004 1.00 87.31 196 PRO A N 1
ATOM 1424 C CA . PRO A 1 196 ? -0.252 -13.129 -2.791 1.00 87.31 196 PRO A CA 1
ATOM 1425 C C . PRO A 1 196 ? 1.179 -12.755 -3.186 1.00 87.31 196 PRO A C 1
ATOM 1427 O O . PRO A 1 196 ? 1.415 -11.718 -3.802 1.00 87.31 196 PRO A O 1
ATOM 1430 N N . GLU A 1 197 ? 2.127 -13.632 -2.866 1.00 90.31 197 GLU A N 1
ATOM 1431 C CA . GLU A 1 197 ? 3.556 -13.459 -3.122 1.00 90.31 197 GLU A CA 1
ATOM 1432 C C . GLU A 1 197 ? 3.909 -13.546 -4.606 1.00 90.31 197 GLU A C 1
ATOM 1434 O O . GLU A 1 197 ? 5.024 -13.192 -4.964 1.00 90.31 197 GLU A O 1
ATOM 1439 N N . GLN A 1 198 ? 3.008 -14.017 -5.473 1.00 93.69 198 GLN A N 1
ATOM 1440 C CA . GLN A 1 198 ? 3.198 -14.042 -6.925 1.00 93.69 198 GLN A CA 1
ATOM 1441 C C . GLN A 1 198 ? 2.666 -12.779 -7.611 1.00 93.69 198 GLN A C 1
ATOM 1443 O O . GLN A 1 198 ? 2.984 -12.552 -8.776 1.00 93.69 198 GLN A O 1
ATOM 1448 N N . ILE A 1 199 ? 1.888 -11.943 -6.918 1.00 94.12 199 ILE A N 1
ATOM 1449 C CA . ILE A 1 199 ? 1.170 -10.813 -7.519 1.00 94.12 199 ILE A CA 1
ATOM 1450 C C . ILE A 1 199 ? 1.820 -9.495 -7.099 1.00 94.12 199 ILE A C 1
ATOM 1452 O O . ILE A 1 199 ? 1.702 -9.083 -5.951 1.00 94.12 199 ILE A O 1
ATOM 1456 N N . ALA A 1 200 ? 2.445 -8.795 -8.038 1.00 93.75 200 ALA A N 1
ATOM 1457 C CA . ALA A 1 200 ? 2.933 -7.434 -7.875 1.00 93.75 200 ALA A CA 1
ATOM 1458 C C . ALA A 1 200 ? 1.957 -6.412 -8.485 1.00 93.75 200 ALA A C 1
ATOM 1460 O O . ALA A 1 200 ? 1.189 -6.728 -9.397 1.00 93.75 200 ALA A O 1
ATOM 1461 N N . VAL A 1 201 ? 1.990 -5.174 -7.992 1.00 91.88 201 VAL A N 1
ATOM 1462 C CA . VAL A 1 201 ? 1.076 -4.097 -8.397 1.00 91.88 201 VAL A CA 1
ATOM 1463 C C . VAL A 1 201 ? 1.864 -2.858 -8.806 1.00 91.88 201 VAL A C 1
ATOM 1465 O O . VAL A 1 201 ? 2.698 -2.386 -8.036 1.00 91.88 201 VAL A O 1
ATOM 1468 N N . ASP A 1 202 ? 1.570 -2.306 -9.983 1.00 91.12 202 ASP A N 1
ATOM 1469 C CA . ASP A 1 202 ? 2.021 -0.974 -10.402 1.00 91.12 202 ASP A CA 1
ATOM 1470 C C . ASP A 1 202 ? 0.833 -0.001 -10.337 1.00 91.12 202 ASP A C 1
ATOM 1472 O O . ASP A 1 202 ? -0.094 -0.130 -11.139 1.00 91.12 202 ASP A O 1
ATOM 1476 N N . PRO A 1 203 ? 0.818 0.957 -9.394 1.00 85.06 203 PRO A N 1
ATOM 1477 C CA . PRO A 1 203 ? -0.283 1.902 -9.242 1.00 85.06 203 PRO A CA 1
ATOM 1478 C C . PRO A 1 203 ? -0.283 3.031 -10.284 1.00 85.06 203 PRO A C 1
ATOM 1480 O O . PRO A 1 203 ? -1.148 3.902 -10.214 1.00 85.06 203 PRO A O 1
ATOM 1483 N N . GLY A 1 204 ? 0.700 3.069 -11.192 1.00 83.06 204 GLY A N 1
ATOM 1484 C CA . GLY A 1 204 ? 0.838 4.139 -12.182 1.00 83.06 204 GLY A CA 1
ATOM 1485 C C . GLY A 1 204 ? 1.404 5.434 -11.604 1.00 83.06 204 GLY A C 1
ATOM 1486 O O . GLY A 1 204 ? 1.135 6.506 -12.134 1.00 83.06 204 GLY A O 1
ATOM 1487 N N . TRP A 1 205 ? 2.168 5.346 -10.513 1.00 81.50 205 TRP A N 1
ATOM 1488 C CA . TRP A 1 205 ? 2.696 6.509 -9.799 1.00 81.50 205 TRP A CA 1
ATOM 1489 C C . TRP A 1 205 ? 3.731 7.307 -10.607 1.00 81.50 205 TRP A C 1
ATOM 1491 O O . TRP A 1 205 ? 4.600 6.729 -11.258 1.00 81.50 205 TRP A O 1
ATOM 1501 N N . GLY A 1 206 ? 3.680 8.636 -10.495 1.00 73.50 206 GLY A N 1
ATOM 1502 C CA . GLY A 1 206 ? 4.599 9.569 -11.149 1.00 73.50 206 GLY A CA 1
ATOM 1503 C C . GLY A 1 206 ? 4.203 9.931 -12.584 1.00 73.50 206 GLY A C 1
ATOM 1504 O O . GLY A 1 206 ? 5.026 10.474 -13.319 1.00 73.50 206 GLY A O 1
ATOM 1505 N N . ARG A 1 207 ? 2.969 9.619 -12.999 1.00 75.19 207 ARG A N 1
ATOM 1506 C CA . ARG A 1 207 ? 2.434 9.877 -14.343 1.00 75.19 207 ARG A CA 1
ATOM 1507 C C . ARG A 1 207 ? 1.497 11.081 -14.382 1.00 75.19 207 ARG A C 1
ATOM 1509 O O . ARG A 1 207 ? 1.431 11.743 -15.419 1.00 75.19 207 ARG A O 1
ATOM 1516 N N . HIS A 1 208 ? 0.805 11.384 -13.283 1.00 69.56 208 HIS A N 1
ATOM 1517 C CA . HIS A 1 208 ? -0.171 12.469 -13.211 1.00 69.56 208 HIS A CA 1
ATOM 1518 C C . HIS A 1 208 ? -0.123 13.231 -11.876 1.00 69.56 208 HIS A C 1
ATOM 1520 O O . HIS A 1 208 ? 0.289 12.728 -10.829 1.00 69.56 208 HIS A O 1
ATOM 1526 N N . ASP A 1 209 ? -0.586 14.483 -11.898 1.00 59.72 209 ASP A N 1
ATOM 1527 C CA . ASP A 1 209 ? -0.750 15.266 -10.675 1.00 59.72 209 ASP A CA 1
ATOM 1528 C C . ASP A 1 209 ? -1.817 14.627 -9.772 1.00 59.72 209 ASP A C 1
ATOM 1530 O O . ASP A 1 209 ? -2.981 14.471 -10.150 1.00 59.72 209 ASP A O 1
ATOM 1534 N N . GLY A 1 210 ? -1.424 14.292 -8.540 1.00 62.84 210 GLY A N 1
ATOM 1535 C CA . GLY A 1 210 ? -2.311 13.674 -7.550 1.00 62.84 210 GLY A CA 1
ATOM 1536 C C . GLY A 1 210 ? -2.312 12.143 -7.538 1.00 62.84 210 GLY A C 1
ATOM 1537 O O . GLY A 1 210 ? -3.226 11.561 -6.948 1.00 62.84 210 GLY A O 1
ATOM 1538 N N . ASP A 1 211 ? -1.308 11.503 -8.143 1.00 67.31 211 ASP A N 1
ATOM 1539 C CA . ASP A 1 211 ? -1.113 10.052 -8.076 1.00 67.31 211 ASP A CA 1
ATOM 1540 C C . ASP A 1 211 ? -1.106 9.520 -6.629 1.00 67.31 211 ASP A C 1
ATOM 1542 O O . ASP A 1 211 ? -0.618 10.187 -5.706 1.00 67.31 211 ASP A O 1
ATOM 1546 N N . PRO A 1 212 ? -1.648 8.311 -6.388 1.00 65.88 212 PRO A N 1
ATOM 1547 C CA . PRO A 1 212 ? -1.769 7.760 -5.060 1.00 65.88 212 PRO A CA 1
ATOM 1548 C C . PRO A 1 212 ? -0.383 7.466 -4.507 1.00 65.88 212 PRO A C 1
ATOM 1550 O O . PRO A 1 212 ? 0.481 6.912 -5.181 1.00 65.88 212 PRO A O 1
ATOM 1553 N N . ASP A 1 213 ? -0.198 7.805 -3.235 1.00 70.69 213 ASP A N 1
ATOM 1554 C CA . ASP A 1 213 ? 1.004 7.442 -2.497 1.00 70.69 213 ASP A CA 1
ATOM 1555 C C . ASP A 1 213 ? 1.247 5.923 -2.624 1.00 70.69 213 ASP A C 1
ATOM 1557 O O . ASP A 1 213 ? 0.379 5.150 -2.2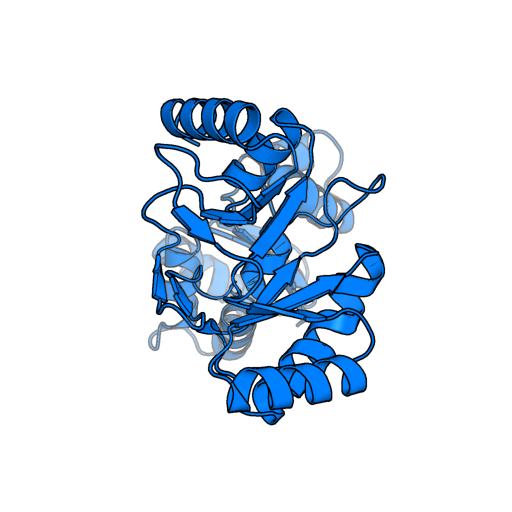00 1.00 70.69 213 ASP A O 1
ATOM 1561 N N . PRO A 1 214 ? 2.392 5.466 -3.165 1.00 71.25 214 PRO A N 1
ATOM 1562 C CA . PRO A 1 214 ? 2.687 4.041 -3.289 1.00 71.25 214 PRO A CA 1
ATOM 1563 C C . PRO A 1 214 ? 2.712 3.335 -1.923 1.00 71.25 214 PRO A C 1
ATOM 1565 O O . PRO A 1 214 ? 2.443 2.135 -1.842 1.00 71.25 214 PRO A O 1
ATOM 1568 N N . GLY A 1 215 ? 2.911 4.079 -0.828 1.00 66.06 215 GLY A N 1
ATOM 1569 C CA . GLY A 1 215 ? 2.744 3.582 0.536 1.00 66.06 215 GLY A CA 1
ATOM 1570 C C . GLY A 1 215 ? 1.321 3.105 0.858 1.00 66.06 215 GLY A C 1
ATOM 1571 O O . GLY A 1 215 ? 1.157 2.226 1.701 1.00 66.06 215 GLY A O 1
ATOM 1572 N N . ARG A 1 216 ? 0.284 3.596 0.161 1.00 69.81 216 ARG A N 1
ATOM 1573 C CA . ARG A 1 216 ? -1.098 3.087 0.294 1.00 69.81 216 ARG A CA 1
ATOM 1574 C C . ARG A 1 216 ? -1.244 1.672 -0.243 1.00 69.81 216 ARG A C 1
ATOM 1576 O O . ARG A 1 216 ? -2.042 0.906 0.286 1.00 69.81 216 ARG A O 1
ATOM 1583 N N . PHE A 1 217 ? -0.445 1.304 -1.241 1.00 71.19 217 PHE A N 1
ATOM 1584 C CA . PHE A 1 217 ? -0.496 -0.031 -1.829 1.00 71.19 217 PHE A CA 1
ATOM 1585 C C . PHE A 1 217 ? 0.151 -1.091 -0.930 1.00 71.19 217 PHE A C 1
ATOM 1587 O O . PHE A 1 217 ? -0.184 -2.271 -1.027 1.00 71.19 217 PHE A O 1
ATOM 1594 N N . ARG A 1 218 ? 0.986 -0.673 0.035 1.00 64.81 218 ARG A N 1
ATOM 1595 C CA . ARG A 1 218 ? 1.517 -1.578 1.066 1.00 64.81 218 ARG A CA 1
ATOM 1596 C C . ARG A 1 218 ? 0.420 -2.227 1.901 1.00 64.81 218 ARG A C 1
ATOM 1598 O O . ARG A 1 218 ? 0.615 -3.348 2.358 1.00 64.81 218 ARG A O 1
ATOM 1605 N N . ALA A 1 219 ? -0.730 -1.570 2.069 1.00 64.06 219 ALA A N 1
ATOM 1606 C CA . ALA A 1 219 ? -1.835 -2.140 2.831 1.00 64.06 219 ALA A CA 1
ATOM 1607 C C . ALA A 1 219 ? -2.353 -3.459 2.236 1.00 64.06 219 ALA A C 1
ATOM 1609 O O . ALA A 1 219 ? -2.819 -4.314 2.981 1.00 64.06 219 ALA A O 1
ATOM 1610 N N . PHE A 1 220 ? -2.184 -3.668 0.927 1.00 70.56 220 PHE A N 1
ATOM 1611 C CA . PHE A 1 220 ? -2.626 -4.881 0.239 1.00 70.56 220 PHE A CA 1
ATOM 1612 C C . PHE A 1 220 ? -1.617 -6.036 0.320 1.00 70.56 220 PHE A C 1
ATOM 1614 O O . PHE A 1 220 ? -1.900 -7.127 -0.175 1.00 70.56 220 PHE A O 1
ATOM 1621 N N . GLY A 1 221 ? -0.437 -5.827 0.918 1.00 75.56 221 GLY A N 1
ATOM 1622 C CA . GLY A 1 221 ? 0.547 -6.896 1.139 1.00 75.56 221 GLY A CA 1
ATOM 1623 C C . GLY A 1 221 ? 1.086 -7.488 -0.155 1.00 75.56 221 GLY A C 1
ATOM 1624 O O . GLY A 1 221 ? 1.379 -8.677 -0.220 1.00 75.56 221 GLY A O 1
ATOM 1625 N N . ARG A 1 222 ? 1.132 -6.676 -1.213 1.00 84.31 222 ARG A N 1
ATOM 1626 C CA . ARG A 1 222 ? 1.646 -7.056 -2.528 1.00 84.31 222 ARG A CA 1
ATOM 1627 C C . ARG A 1 222 ? 2.930 -6.289 -2.821 1.00 84.31 222 ARG A C 1
ATOM 1629 O O . ARG A 1 222 ? 3.041 -5.134 -2.400 1.00 84.31 222 ARG A O 1
ATOM 1636 N N . PRO A 1 223 ? 3.906 -6.893 -3.522 1.00 89.69 223 PRO A N 1
ATOM 1637 C CA . PRO A 1 223 ? 5.054 -6.157 -4.027 1.00 89.69 223 PRO A CA 1
ATOM 1638 C C . PRO A 1 223 ? 4.596 -4.971 -4.874 1.00 89.69 223 PRO A C 1
ATOM 1640 O O . PRO A 1 223 ? 3.838 -5.142 -5.825 1.00 89.69 223 PRO A O 1
ATOM 1643 N N . THR A 1 224 ? 5.050 -3.768 -4.534 1.00 89.50 224 THR A N 1
ATOM 1644 C CA . THR A 1 224 ? 4.763 -2.575 -5.336 1.00 89.50 224 THR A CA 1
ATOM 1645 C C . THR A 1 224 ? 5.874 -2.380 -6.359 1.00 89.50 224 THR A C 1
ATOM 1647 O O . THR A 1 224 ? 7.053 -2.303 -5.997 1.00 89.50 224 THR A O 1
ATOM 1650 N N . VAL A 1 225 ? 5.484 -2.283 -7.626 1.00 91.38 225 VAL A N 1
ATOM 1651 C CA . VAL A 1 225 ? 6.334 -1.860 -8.738 1.00 91.38 225 VAL A CA 1
ATOM 1652 C C . VAL A 1 225 ? 6.085 -0.383 -8.992 1.00 91.38 225 VAL A C 1
ATOM 1654 O O . VAL A 1 225 ? 4.952 0.079 -8.941 1.00 91.38 225 VAL A O 1
ATOM 1657 N N . CYS A 1 226 ? 7.145 0.364 -9.267 1.00 89.69 226 CYS A N 1
ATOM 1658 C CA . CYS A 1 226 ? 7.047 1.752 -9.683 1.00 89.69 226 CYS A CA 1
ATOM 1659 C C . CYS A 1 226 ? 7.696 1.926 -11.053 1.00 89.69 226 CYS A C 1
ATOM 1661 O O . CYS A 1 226 ? 8.904 1.723 -11.210 1.00 89.69 226 CYS A O 1
ATOM 1663 N N . THR A 1 227 ? 6.889 2.282 -12.049 1.00 88.75 227 THR A N 1
ATOM 1664 C CA . THR A 1 227 ? 7.385 2.654 -13.376 1.00 88.75 227 THR A CA 1
ATOM 1665 C C . THR A 1 227 ? 7.659 4.152 -13.406 1.00 88.75 227 THR A C 1
ATOM 1667 O O . THR A 1 227 ? 6.728 4.943 -13.537 1.00 88.75 227 THR A O 1
ATOM 1670 N N . VAL A 1 228 ? 8.930 4.539 -13.293 1.00 87.81 228 VAL A N 1
ATOM 1671 C CA . VAL A 1 228 ? 9.346 5.942 -13.188 1.00 87.81 228 VAL A CA 1
ATOM 1672 C C . VAL A 1 228 ? 10.700 6.159 -13.858 1.00 87.81 228 VAL A C 1
ATOM 1674 O O . VAL A 1 228 ? 11.609 5.340 -13.732 1.00 87.81 228 VAL A O 1
ATOM 1677 N N . GLU A 1 229 ? 10.843 7.277 -14.567 1.00 88.81 229 GLU A N 1
ATOM 1678 C CA . GLU A 1 229 ? 12.106 7.657 -15.220 1.00 88.81 229 GLU A CA 1
ATOM 1679 C C . GLU A 1 229 ? 12.879 8.730 -14.447 1.00 88.81 229 GLU A C 1
ATOM 1681 O O . GLU A 1 229 ? 14.094 8.836 -14.596 1.00 88.81 229 GLU A O 1
ATOM 1686 N N . ASP A 1 230 ? 12.196 9.504 -13.599 1.00 89.31 230 ASP A N 1
ATOM 1687 C CA . ASP A 1 230 ? 12.820 10.504 -12.735 1.00 89.31 230 ASP A CA 1
ATOM 1688 C C . ASP A 1 230 ? 13.442 9.833 -11.489 1.00 89.31 230 ASP A C 1
ATOM 1690 O O . ASP A 1 230 ? 12.715 9.280 -10.653 1.00 89.31 230 ASP A O 1
ATOM 1694 N N . PRO A 1 231 ? 14.777 9.894 -11.308 1.00 88.44 231 PRO A N 1
ATOM 1695 C CA . PRO A 1 231 ? 15.438 9.309 -10.147 1.00 88.44 231 PRO A CA 1
ATOM 1696 C C . PRO A 1 231 ? 15.025 9.945 -8.810 1.00 88.44 231 PRO A C 1
ATOM 1698 O O . PRO A 1 231 ? 15.045 9.263 -7.785 1.00 88.44 231 PRO A O 1
ATOM 1701 N N . VAL A 1 232 ? 14.647 11.228 -8.786 1.00 86.94 232 VAL A N 1
ATOM 1702 C CA . VAL A 1 232 ? 14.201 11.909 -7.557 1.00 86.94 232 VAL A CA 1
ATOM 1703 C C . VAL A 1 232 ? 12.869 11.333 -7.102 1.00 86.94 232 VAL A C 1
ATOM 1705 O O . VAL A 1 232 ? 12.702 10.992 -5.929 1.00 86.94 232 VAL A O 1
ATOM 1708 N N . LEU A 1 233 ? 11.937 11.157 -8.039 1.00 87.25 233 LEU A N 1
ATOM 1709 C CA . LEU A 1 233 ? 10.685 10.469 -7.764 1.00 87.25 233 LEU A CA 1
ATOM 1710 C C . LEU A 1 233 ? 10.959 9.034 -7.285 1.00 87.25 233 LEU A C 1
ATOM 1712 O O . LEU A 1 233 ? 10.417 8.599 -6.271 1.00 87.25 233 LEU A O 1
ATOM 1716 N N . ALA A 1 234 ? 11.879 8.308 -7.908 1.00 88.56 234 ALA A N 1
ATOM 1717 C CA . ALA A 1 234 ? 12.215 6.973 -7.428 1.00 88.56 234 ALA A CA 1
ATOM 1718 C C . ALA A 1 234 ? 12.765 6.934 -5.991 1.00 88.56 234 ALA A C 1
ATOM 1720 O O . ALA A 1 234 ? 12.382 6.047 -5.229 1.00 88.56 234 ALA A O 1
ATOM 1721 N N . ALA A 1 235 ? 13.596 7.902 -5.587 1.00 87.19 235 ALA A N 1
ATOM 1722 C CA . ALA A 1 235 ? 14.048 8.029 -4.198 1.00 87.19 235 ALA A CA 1
ATOM 1723 C C . ALA A 1 235 ? 12.881 8.274 -3.230 1.00 87.19 235 ALA A C 1
ATOM 1725 O O . ALA A 1 235 ? 12.836 7.694 -2.146 1.00 87.19 235 ALA A O 1
ATOM 1726 N N . ILE A 1 236 ? 11.897 9.084 -3.631 1.00 85.12 236 ILE A N 1
ATOM 1727 C CA . ILE A 1 236 ? 10.676 9.288 -2.843 1.00 85.12 236 ILE A CA 1
ATOM 1728 C C . ILE A 1 236 ? 9.891 7.974 -2.741 1.00 85.12 236 ILE A C 1
ATOM 1730 O O . ILE A 1 236 ? 9.485 7.585 -1.651 1.00 85.12 236 ILE A O 1
ATOM 1734 N N . ALA A 1 237 ? 9.702 7.246 -3.842 1.00 84.69 237 ALA A N 1
ATOM 1735 C CA . ALA A 1 237 ? 9.027 5.948 -3.819 1.00 84.69 237 ALA A CA 1
ATOM 1736 C C . ALA A 1 237 ? 9.780 4.904 -2.966 1.00 84.69 237 ALA A C 1
ATOM 1738 O O . ALA A 1 237 ? 9.146 4.094 -2.287 1.00 84.69 237 ALA A O 1
ATOM 1739 N N . TRP A 1 238 ? 11.116 4.948 -2.947 1.00 85.38 238 TRP A N 1
ATOM 1740 C CA . TRP A 1 238 ? 11.963 4.119 -2.085 1.00 85.38 238 TRP A CA 1
ATOM 1741 C C . TRP A 1 238 ? 11.715 4.374 -0.597 1.00 85.38 238 TRP A C 1
ATOM 1743 O O . TRP A 1 238 ? 11.502 3.415 0.152 1.00 85.38 238 TRP A O 1
ATOM 1753 N N . ASP A 1 239 ? 11.659 5.645 -0.189 1.00 82.19 239 ASP A N 1
ATOM 1754 C CA . ASP A 1 239 ? 11.257 6.078 1.161 1.00 82.19 239 ASP A CA 1
ATOM 1755 C C . ASP A 1 239 ? 9.829 5.605 1.497 1.00 82.19 239 ASP A C 1
ATOM 1757 O O . ASP A 1 239 ? 9.545 5.129 2.595 1.00 82.19 239 ASP A O 1
ATOM 1761 N N . ARG A 1 240 ? 8.928 5.594 0.504 1.00 77.00 240 ARG A N 1
ATOM 1762 C CA . ARG A 1 240 ? 7.577 5.007 0.630 1.00 77.00 240 ARG A CA 1
ATOM 1763 C C . ARG A 1 240 ? 7.540 3.484 0.574 1.00 77.00 240 ARG A C 1
ATOM 1765 O O . ARG A 1 240 ? 6.467 2.884 0.666 1.00 77.00 240 ARG A O 1
ATOM 1772 N N . GLY A 1 241 ? 8.702 2.846 0.493 1.00 78.62 241 GLY A N 1
ATOM 1773 C CA . GLY A 1 241 ? 8.833 1.416 0.676 1.00 78.62 241 GLY A CA 1
ATOM 1774 C C . GLY A 1 241 ? 8.673 0.573 -0.583 1.00 78.62 241 GLY A C 1
ATOM 1775 O O . GLY A 1 241 ? 8.546 -0.648 -0.458 1.00 78.62 241 GLY A O 1
ATOM 1776 N N . VAL A 1 242 ? 8.677 1.203 -1.760 1.00 87.25 242 VAL A N 1
ATOM 1777 C CA . VAL A 1 242 ? 8.795 0.523 -3.054 1.00 87.25 242 VAL A CA 1
ATOM 1778 C C . VAL A 1 242 ? 10.192 -0.074 -3.176 1.00 87.25 242 VAL A C 1
ATOM 1780 O O . VAL A 1 242 ? 11.184 0.540 -2.779 1.00 87.25 242 VAL A O 1
ATOM 1783 N N . ARG A 1 243 ? 10.274 -1.290 -3.715 1.00 89.56 243 ARG A N 1
ATOM 1784 C CA . ARG A 1 243 ? 11.546 -2.007 -3.902 1.00 89.56 243 ARG A CA 1
ATOM 1785 C C . ARG A 1 243 ? 11.773 -2.478 -5.333 1.00 89.56 243 ARG A C 1
ATOM 1787 O O . ARG A 1 243 ? 12.898 -2.831 -5.671 1.00 89.56 243 ARG A O 1
ATOM 1794 N N . ILE A 1 244 ? 10.739 -2.443 -6.174 1.00 92.62 244 ILE A N 1
ATOM 1795 C CA . ILE A 1 244 ? 10.811 -2.850 -7.574 1.00 92.62 244 ILE A CA 1
ATOM 1796 C C . ILE A 1 244 ? 10.582 -1.622 -8.452 1.00 92.62 244 ILE A C 1
ATOM 1798 O O . ILE A 1 244 ? 9.562 -0.946 -8.323 1.00 92.62 244 ILE A O 1
ATOM 1802 N N . PHE A 1 245 ? 11.514 -1.351 -9.359 1.00 92.88 245 PHE A N 1
ATOM 1803 C CA . PHE A 1 245 ? 11.453 -0.206 -10.260 1.00 92.88 245 PHE A CA 1
ATOM 1804 C C . PHE A 1 245 ? 11.555 -0.658 -11.707 1.00 92.88 245 PHE A C 1
ATOM 1806 O O . PHE A 1 245 ? 12.367 -1.517 -12.054 1.00 92.88 245 PHE A O 1
ATOM 1813 N N . ARG A 1 246 ? 10.750 -0.044 -12.566 1.00 91.31 246 ARG A N 1
ATOM 1814 C CA . ARG A 1 246 ? 10.862 -0.159 -14.016 1.00 91.31 246 ARG A CA 1
ATOM 1815 C C . ARG A 1 246 ? 11.336 1.180 -14.559 1.00 91.31 246 ARG A C 1
ATOM 1817 O O . ARG A 1 246 ? 10.739 2.208 -14.257 1.00 91.31 246 ARG A O 1
ATOM 1824 N N . THR A 1 247 ? 12.410 1.148 -15.339 1.00 89.81 247 THR A N 1
ATOM 1825 C CA . THR A 1 247 ? 13.033 2.347 -15.907 1.00 89.81 247 THR A CA 1
ATOM 1826 C C . THR A 1 247 ? 13.828 2.008 -17.162 1.00 89.81 247 THR A C 1
ATOM 1828 O O . THR A 1 247 ? 14.387 0.911 -17.292 1.00 89.81 247 THR A O 1
ATOM 1831 N N . THR A 1 248 ? 13.924 2.975 -18.068 1.00 90.19 248 THR A N 1
ATOM 1832 C CA . THR A 1 248 ? 14.842 2.946 -19.210 1.00 90.19 248 THR A CA 1
ATOM 1833 C C . THR A 1 248 ? 16.263 3.404 -18.856 1.00 90.19 248 THR A C 1
ATOM 1835 O O . THR A 1 248 ? 17.192 3.127 -19.615 1.00 90.19 248 THR A O 1
ATOM 1838 N N . ASN A 1 249 ? 16.470 4.033 -17.690 1.00 90.38 249 ASN A N 1
ATOM 1839 C CA . ASN A 1 249 ? 17.764 4.533 -17.213 1.00 90.38 249 ASN A CA 1
ATOM 1840 C C . ASN A 1 249 ? 18.197 3.877 -15.881 1.00 90.38 249 ASN A C 1
ATOM 1842 O O . ASN A 1 249 ? 18.257 4.526 -14.829 1.00 90.38 249 ASN A O 1
ATOM 1846 N N . PRO A 1 250 ? 18.524 2.572 -15.892 1.00 90.75 250 PRO A N 1
ATOM 1847 C CA . PRO A 1 250 ? 18.708 1.804 -14.665 1.00 90.75 250 PRO A CA 1
ATOM 1848 C C . PRO A 1 250 ? 19.987 2.165 -13.890 1.00 90.75 250 PRO A C 1
ATOM 1850 O O . PRO A 1 250 ? 20.029 1.977 -12.677 1.00 90.75 250 PRO A O 1
ATOM 1853 N N . GLU A 1 251 ? 21.015 2.731 -14.532 1.00 90.50 251 GLU A N 1
ATOM 1854 C CA . GLU A 1 251 ? 22.227 3.181 -13.830 1.00 90.50 251 GLU A CA 1
ATOM 1855 C C . GLU A 1 251 ? 22.010 4.463 -13.021 1.00 90.50 251 GLU A C 1
ATOM 1857 O O . GLU A 1 251 ? 22.480 4.569 -11.886 1.00 90.50 251 GLU A O 1
ATOM 1862 N N . ALA A 1 252 ? 21.338 5.464 -13.603 1.00 90.62 252 ALA A N 1
ATOM 1863 C CA . ALA A 1 252 ? 20.990 6.681 -12.871 1.00 90.62 252 ALA A CA 1
ATOM 1864 C C . ALA A 1 252 ? 20.040 6.350 -11.718 1.00 90.62 252 ALA A C 1
ATOM 1866 O O . ALA A 1 252 ? 20.250 6.817 -10.601 1.00 90.62 252 ALA A O 1
ATOM 1867 N N . MET A 1 253 ? 19.069 5.471 -11.984 1.00 91.50 253 MET A N 1
ATOM 1868 C CA . MET A 1 253 ? 18.142 4.961 -10.985 1.00 91.50 253 MET A CA 1
ATOM 1869 C C . MET A 1 253 ? 18.875 4.320 -9.807 1.00 91.50 253 MET A C 1
ATOM 1871 O O . MET A 1 253 ? 18.696 4.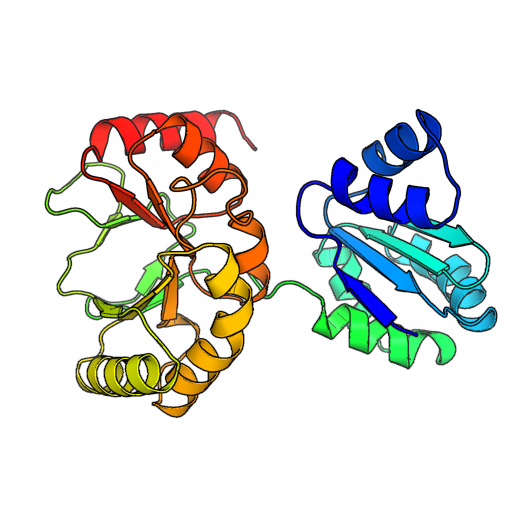732 -8.664 1.00 91.50 253 MET A O 1
ATOM 1875 N N . LEU A 1 254 ? 19.755 3.353 -10.084 1.00 90.88 254 LEU A N 1
ATOM 1876 C CA . LEU A 1 254 ? 20.479 2.646 -9.035 1.00 90.88 254 LEU A CA 1
ATOM 1877 C C . LEU A 1 254 ? 21.352 3.588 -8.205 1.00 90.88 254 LEU A C 1
ATOM 1879 O O . LEU A 1 254 ? 21.310 3.511 -6.982 1.00 90.88 254 LEU A O 1
ATOM 1883 N N . ARG A 1 255 ? 22.099 4.500 -8.845 1.00 90.38 255 ARG A N 1
ATOM 1884 C CA . ARG A 1 255 ? 22.916 5.492 -8.127 1.00 90.38 255 ARG A CA 1
ATOM 1885 C C . ARG A 1 255 ? 22.075 6.283 -7.131 1.00 90.38 255 ARG A C 1
ATOM 1887 O O . ARG A 1 255 ? 22.443 6.363 -5.964 1.00 90.38 255 ARG A O 1
ATOM 1894 N N . THR A 1 256 ? 20.937 6.808 -7.575 1.00 91.19 256 THR A N 1
ATOM 1895 C CA . THR A 1 256 ? 20.051 7.592 -6.714 1.00 91.19 256 THR A CA 1
ATOM 1896 C C . THR A 1 256 ? 19.459 6.761 -5.578 1.00 91.19 256 THR A C 1
ATOM 1898 O O . THR A 1 256 ? 19.442 7.230 -4.443 1.00 91.19 256 THR A O 1
ATOM 1901 N N . LEU A 1 257 ? 19.031 5.521 -5.839 1.00 88.56 257 LEU A N 1
ATOM 1902 C CA . LEU A 1 257 ? 18.490 4.633 -4.804 1.00 88.56 257 LEU A CA 1
ATOM 1903 C C . LEU A 1 257 ? 19.548 4.245 -3.763 1.00 88.56 257 LEU A C 1
ATOM 1905 O O . LEU A 1 257 ? 19.273 4.294 -2.569 1.00 88.56 257 LEU A O 1
ATOM 1909 N N . THR A 1 258 ? 20.774 3.929 -4.186 1.00 87.44 258 THR A N 1
ATOM 1910 C CA . THR A 1 258 ? 21.889 3.655 -3.265 1.00 87.44 258 THR A CA 1
ATOM 1911 C C . THR A 1 258 ? 22.239 4.882 -2.426 1.00 87.44 258 THR A C 1
ATOM 1913 O O . THR A 1 258 ? 22.501 4.765 -1.231 1.00 87.44 258 THR A O 1
ATOM 1916 N N . THR A 1 259 ? 22.218 6.074 -3.027 1.00 84.25 259 THR A N 1
ATOM 1917 C CA . THR A 1 259 ? 22.398 7.324 -2.287 1.00 84.25 259 THR A CA 1
ATOM 1918 C C . THR A 1 259 ? 21.272 7.536 -1.275 1.00 84.25 259 THR A C 1
ATOM 1920 O O . THR A 1 259 ? 21.564 7.827 -0.119 1.00 84.25 259 THR A O 1
ATOM 1923 N N . ALA A 1 260 ? 20.009 7.337 -1.659 1.00 78.19 260 ALA A N 1
ATOM 1924 C CA . ALA A 1 260 ? 18.871 7.451 -0.747 1.00 78.19 260 ALA A CA 1
ATOM 1925 C C . ALA A 1 260 ? 18.991 6.492 0.451 1.00 78.19 260 ALA A C 1
ATOM 1927 O O . ALA A 1 260 ? 18.757 6.901 1.584 1.00 78.19 260 ALA A O 1
ATOM 1928 N N . ASP A 1 261 ? 19.437 5.256 0.215 1.00 77.50 261 ASP A N 1
ATOM 1929 C CA . ASP A 1 261 ? 19.652 4.252 1.263 1.00 77.50 261 ASP A CA 1
ATOM 1930 C C . ASP A 1 261 ? 20.754 4.671 2.254 1.00 77.50 261 ASP A C 1
ATOM 1932 O O . ASP A 1 261 ? 20.605 4.534 3.466 1.00 77.50 261 ASP A O 1
ATOM 1936 N N . SER A 1 262 ? 21.834 5.286 1.754 1.00 75.69 262 SER A N 1
ATOM 1937 C CA . SER A 1 262 ? 22.934 5.784 2.596 1.00 75.69 262 SER A CA 1
ATOM 1938 C C . SER A 1 262 ? 22.543 6.935 3.528 1.00 75.69 262 SER A C 1
ATOM 1940 O O . SER A 1 262 ? 23.218 7.165 4.531 1.00 75.69 262 SER A O 1
ATOM 1942 N N . PHE A 1 263 ? 21.455 7.646 3.217 1.00 60.91 263 PHE A N 1
ATOM 1943 C CA . PHE A 1 263 ? 20.952 8.743 4.040 1.00 60.91 263 PHE A CA 1
ATOM 1944 C C . PHE A 1 263 ? 20.002 8.296 5.155 1.00 60.91 263 PHE A C 1
ATOM 1946 O O . PHE A 1 263 ? 19.655 9.138 5.978 1.00 60.91 263 PHE A O 1
ATOM 1953 N N . GLY A 1 264 ? 19.639 7.008 5.226 1.00 51.50 264 GLY A N 1
ATOM 1954 C CA . GLY A 1 264 ? 18.832 6.448 6.310 1.00 51.50 264 GLY A CA 1
ATOM 1955 C C . GLY A 1 264 ? 17.492 7.163 6.480 1.00 51.50 264 GLY A C 1
ATOM 1956 O O . GLY A 1 264 ? 17.355 8.025 7.348 1.00 51.50 264 GLY A O 1
ATOM 1957 N N . ALA A 1 265 ? 16.513 6.796 5.655 1.00 44.56 265 ALA A N 1
ATOM 1958 C CA . ALA A 1 265 ? 15.114 7.146 5.879 1.00 44.56 265 ALA A CA 1
ATOM 1959 C C . ALA A 1 265 ? 14.395 6.066 6.701 1.00 44.56 265 ALA A C 1
ATOM 1961 O O . ALA A 1 265 ? 14.624 4.865 6.418 1.00 44.56 265 ALA A O 1
#

Secondary structure (DSSP, 8-state):
-EEEEE-SSTHHHHHHHHHHTT--HHHHHHHHHSS-SEEEEEES--HHHHHHHHHHGGGGT-EEEEETTEEEEEE-HHHHHHHHT-TTS-GGGHHHHHHHHHHSPPPPPSEEEETTEEEESSSS-EEE-SS--TTSEEE-TTSEEEE-SSHHHHHHHHHHHHHHT-EEEEE-SSHHHHHHHHHHHHHHHHHTT--GGGEEEE--TTSSTTPPPHHHHGGGTSPBEEE-S-HHHHHHHHHTT--EEE-S-HHHHHHHHHHHHHT--